Protein AF-A0A453FCR3-F1 (afdb_monomer_lite)

Organism: Aegilops tauschii subsp. strangulata (NCBI:txid200361)

Sequence (218 aa):
MDAFLACPDHSPAAGRSLTPARGAPASSPALISAVQDLYEFICSGPLVERIGYTRERIAESIDRWLWCGSQVSRLFRIDELRLTDAEKSRIYHFYIPVFLWCEDQVADHRSKYNDGDEIPPLVIGVSAPQGSGKTTLVFALDYLFRVSGRNSATLSIDDFYLTAAEQGKLRETHAGNALLEFRGNAGSHDLQFSIDTLESLIKLTKEGTKMKLPRYDK

Radius of gyration: 26.82 Å; chains: 1; bounding box: 56×58×89 Å

Structure (mmCIF, N/CA/C/O backbone):
data_AF-A0A453FCR3-F1
#
_entry.id   AF-A0A453FCR3-F1
#
loop_
_atom_site.group_PDB
_atom_site.id
_atom_site.type_symbol
_atom_site.label_atom_id
_atom_site.label_alt_id
_atom_site.label_comp_id
_atom_site.label_asym_id
_atom_site.label_entity_id
_atom_site.label_seq_id
_atom_site.pdbx_PDB_ins_code
_atom_site.Cartn_x
_atom_site.Cartn_y
_atom_site.Cartn_z
_atom_site.occupancy
_atom_site.B_iso_or_equiv
_atom_site.auth_seq_id
_atom_site.auth_comp_id
_atom_site.auth_asym_id
_atom_site.auth_atom_id
_atom_site.pdbx_PDB_model_num
ATOM 1 N N . MET A 1 1 ? -38.910 -40.540 23.043 1.00 37.16 1 MET A N 1
ATOM 2 C CA . MET A 1 1 ? -37.648 -41.243 23.349 1.00 37.16 1 MET A CA 1
ATOM 3 C C . MET A 1 1 ? -36.688 -40.200 23.910 1.00 37.16 1 MET A C 1
ATOM 5 O O . MET A 1 1 ? -35.792 -39.758 23.210 1.00 37.16 1 MET A O 1
ATOM 9 N N . ASP A 1 2 ? -37.050 -39.519 25.003 1.00 27.69 2 ASP A N 1
ATOM 10 C CA . ASP A 1 2 ? -37.084 -39.989 26.415 1.00 27.69 2 ASP A CA 1
ATOM 11 C C . ASP A 1 2 ? -35.648 -40.254 26.901 1.00 27.69 2 ASP A C 1
ATOM 13 O O . ASP A 1 2 ? -34.936 -41.002 26.246 1.00 27.69 2 ASP A O 1
ATOM 17 N N . ALA A 1 3 ? -35.113 -39.674 27.978 1.00 33.25 3 ALA A N 1
ATOM 18 C CA . ALA A 1 3 ? -35.687 -39.126 29.212 1.00 33.25 3 ALA A CA 1
ATOM 19 C C . ALA A 1 3 ? -34.739 -38.017 29.758 1.00 33.25 3 ALA A C 1
ATOM 21 O O . ALA A 1 3 ? -33.539 -38.068 29.508 1.00 33.25 3 ALA A O 1
ATOM 22 N N . PHE A 1 4 ? -35.182 -36.896 30.344 1.00 29.30 4 PHE A N 1
ATOM 23 C CA . PHE A 1 4 ? -35.702 -36.714 31.712 1.00 29.30 4 PHE A CA 1
ATOM 24 C C . PHE A 1 4 ? -34.978 -37.532 32.798 1.00 29.30 4 PHE A C 1
ATOM 26 O O . PHE A 1 4 ? -35.230 -38.721 32.929 1.00 29.30 4 PHE A O 1
ATOM 33 N N . LEU A 1 5 ? -34.187 -36.869 33.653 1.00 32.94 5 LEU A N 1
ATOM 34 C CA . LEU A 1 5 ? -34.313 -37.016 35.110 1.00 32.94 5 LEU A CA 1
ATOM 35 C C . LEU A 1 5 ? -33.691 -35.816 35.848 1.00 32.94 5 LEU A C 1
ATOM 37 O O . LEU A 1 5 ? -32.655 -35.289 35.455 1.00 32.94 5 LEU A O 1
ATOM 41 N N . ALA A 1 6 ? -34.399 -35.386 36.888 1.00 29.97 6 ALA A N 1
ATOM 42 C CA . ALA A 1 6 ? -34.263 -34.131 37.611 1.00 29.97 6 ALA A CA 1
ATOM 43 C C . ALA A 1 6 ? -33.360 -34.211 38.861 1.00 29.97 6 ALA A C 1
ATOM 45 O O . ALA A 1 6 ? -32.997 -35.290 39.325 1.00 29.97 6 ALA A O 1
ATOM 46 N N . CYS A 1 7 ? -33.054 -33.024 39.396 1.00 29.08 7 CYS A N 1
ATOM 47 C CA . CYS A 1 7 ? -32.417 -32.725 40.683 1.00 29.08 7 CYS A CA 1
ATOM 48 C C . CYS A 1 7 ? -33.114 -33.348 41.909 1.00 29.08 7 CYS A C 1
ATOM 50 O O . CYS A 1 7 ? -34.282 -33.735 41.844 1.00 29.08 7 CYS A O 1
ATOM 52 N N . PRO A 1 8 ? -32.461 -33.234 43.078 1.00 36.88 8 PRO A N 1
ATOM 53 C CA . PRO A 1 8 ? -33.155 -32.762 44.270 1.00 36.88 8 PRO A CA 1
ATOM 54 C C . PRO A 1 8 ? -32.550 -31.476 44.853 1.00 36.88 8 PRO A C 1
ATOM 56 O O . PRO A 1 8 ? -31.334 -31.282 44.893 1.00 36.88 8 PRO A O 1
ATOM 59 N N . ASP A 1 9 ? -33.463 -30.626 45.318 1.00 30.09 9 ASP A N 1
ATOM 60 C CA . ASP A 1 9 ? -33.266 -29.359 46.014 1.00 30.09 9 ASP A CA 1
ATOM 61 C C . ASP A 1 9 ? -32.611 -29.504 47.396 1.00 30.09 9 ASP A C 1
ATOM 63 O O . ASP A 1 9 ? -32.999 -30.349 48.201 1.00 30.09 9 ASP A O 1
ATOM 67 N N . HIS A 1 10 ? -31.733 -28.556 47.733 1.00 33.16 10 HIS A N 1
ATOM 68 C CA . HIS A 1 10 ? -31.570 -28.073 49.105 1.00 33.16 10 HIS A CA 1
ATOM 69 C C . HIS A 1 10 ? -31.215 -26.576 49.094 1.00 33.16 10 HIS A C 1
ATOM 71 O O . HIS A 1 10 ? -30.229 -26.151 48.501 1.00 33.16 10 HIS A O 1
ATOM 77 N N . SER A 1 11 ? -32.029 -25.774 49.781 1.00 33.81 11 SER A N 1
ATOM 78 C CA . SER A 1 11 ? -31.792 -24.370 50.154 1.00 33.81 11 SER A CA 1
ATOM 79 C C . SER A 1 11 ? -32.038 -24.219 51.664 1.00 33.81 11 SER A C 1
ATOM 81 O O . SER A 1 11 ? -32.750 -25.054 52.225 1.00 33.81 11 SER A O 1
ATOM 83 N N . PRO A 1 12 ? -31.640 -23.113 52.323 1.00 43.56 12 PRO A N 1
ATOM 84 C CA . PRO A 1 12 ? -30.467 -22.265 52.100 1.00 43.56 12 PRO A CA 1
ATOM 85 C C . PRO A 1 12 ? -29.648 -22.086 53.403 1.00 43.56 12 PRO A C 1
ATOM 87 O O . PRO A 1 12 ? -30.191 -22.095 54.505 1.00 43.56 12 PRO A O 1
ATOM 90 N N . ALA A 1 13 ? -28.340 -21.839 53.297 1.00 34.94 13 ALA A N 1
ATOM 91 C CA . ALA A 1 13 ? -27.534 -21.344 54.415 1.00 34.94 13 ALA A CA 1
ATOM 92 C C . ALA A 1 13 ? -26.863 -20.026 54.015 1.00 34.94 13 ALA A C 1
ATOM 94 O O . ALA A 1 13 ? -26.155 -19.941 53.013 1.00 34.94 13 ALA A O 1
ATOM 95 N N . ALA A 1 14 ? -27.152 -18.987 54.794 1.00 42.25 14 ALA A N 1
ATOM 96 C CA . ALA A 1 14 ? -26.670 -17.628 54.621 1.00 42.25 14 ALA A CA 1
ATOM 97 C C . ALA A 1 14 ? -25.136 -17.547 54.697 1.00 42.25 14 ALA A C 1
ATOM 99 O O . ALA A 1 14 ? -24.522 -18.044 55.640 1.00 42.25 14 ALA A O 1
ATOM 100 N N . GLY A 1 15 ? -24.520 -16.856 53.736 1.00 34.44 15 GLY A N 1
ATOM 101 C CA . GLY A 1 15 ? -23.074 -16.655 53.715 1.00 34.44 15 GLY A CA 1
ATOM 102 C C . GLY A 1 15 ? -22.638 -15.597 52.707 1.00 34.44 15 GLY A C 1
ATOM 103 O O . GLY A 1 15 ? -22.392 -15.907 51.554 1.00 34.44 15 GLY A O 1
ATOM 104 N N . ARG A 1 16 ? -22.541 -14.351 53.187 1.00 36.25 16 ARG A N 1
ATOM 105 C CA . ARG A 1 16 ? -21.703 -13.238 52.694 1.00 36.25 16 ARG A CA 1
ATOM 106 C C . ARG A 1 16 ? -21.630 -12.997 51.176 1.00 36.25 16 ARG A C 1
ATOM 108 O O . ARG A 1 16 ? -20.817 -13.567 50.459 1.00 36.25 16 ARG A O 1
ATOM 115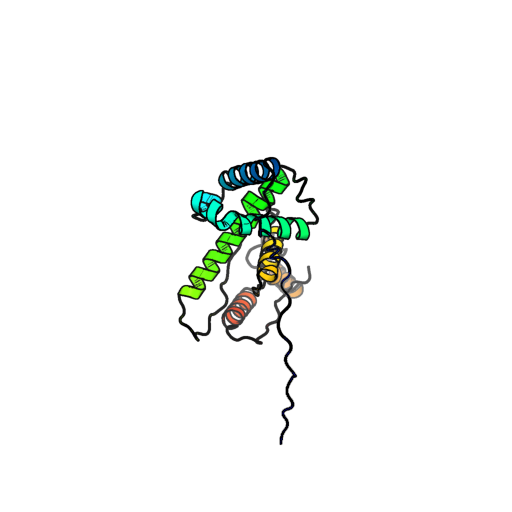 N N . SER A 1 17 ? -22.373 -11.973 50.759 1.00 37.41 17 SER A N 1
ATOM 116 C CA . SER A 1 17 ? -22.116 -11.172 49.559 1.00 37.41 17 SER A CA 1
ATOM 117 C C . SER A 1 17 ? -20.656 -10.702 49.504 1.00 37.41 17 SER A C 1
ATOM 119 O O . SER A 1 17 ? -20.239 -9.863 50.301 1.00 37.41 17 SER A O 1
ATOM 121 N N . LEU A 1 18 ? -19.907 -11.208 48.527 1.00 38.91 18 LEU A N 1
ATOM 122 C CA . LEU A 1 18 ? -18.675 -10.607 48.026 1.00 38.91 18 LEU A CA 1
ATOM 123 C C . LEU A 1 18 ? -18.867 -10.364 46.530 1.00 38.91 18 LEU A C 1
ATOM 125 O O . LEU A 1 18 ? -18.490 -11.172 45.689 1.00 38.91 18 LEU A O 1
ATOM 129 N N . THR A 1 19 ? -19.496 -9.241 46.201 1.00 41.84 19 THR A N 1
ATOM 130 C CA . THR A 1 19 ? -19.393 -8.643 44.870 1.00 41.84 19 THR A CA 1
ATOM 131 C C . THR A 1 19 ? -17.932 -8.248 44.641 1.00 41.84 19 THR A C 1
ATOM 133 O O . THR A 1 19 ? -17.430 -7.408 45.394 1.00 41.84 19 THR A O 1
ATOM 136 N N . PRO A 1 20 ? -17.225 -8.777 43.627 1.00 41.56 20 PRO A N 1
ATOM 137 C CA . PRO A 1 20 ? -15.991 -8.150 43.200 1.00 41.56 20 PRO A CA 1
ATOM 138 C C . PRO A 1 20 ? -16.378 -6.826 42.547 1.00 41.56 20 PRO A C 1
ATOM 140 O O . PRO A 1 20 ? -17.106 -6.798 41.552 1.00 41.56 20 PRO A O 1
ATOM 143 N N . ALA A 1 21 ? -15.923 -5.721 43.136 1.00 41.44 21 ALA A N 1
ATOM 144 C CA . ALA A 1 21 ? -15.989 -4.419 42.502 1.00 41.44 21 ALA A CA 1
ATOM 145 C C . ALA A 1 21 ? -15.256 -4.529 41.161 1.00 41.44 21 ALA A C 1
ATOM 147 O O . ALA A 1 21 ? -14.042 -4.722 41.108 1.00 41.44 21 ALA A O 1
ATOM 148 N N . ARG A 1 22 ? -16.015 -4.466 40.069 1.00 43.12 22 ARG A N 1
ATOM 149 C CA . ARG A 1 22 ? -15.495 -4.464 38.706 1.00 43.12 22 ARG A CA 1
ATOM 150 C C . ARG A 1 22 ? -14.945 -3.063 38.434 1.00 43.12 22 ARG A C 1
ATOM 152 O O . ARG A 1 22 ? -15.577 -2.255 37.766 1.00 43.12 22 ARG A O 1
ATOM 159 N N . GLY A 1 23 ? -13.811 -2.751 39.057 1.00 40.56 23 GLY A N 1
ATOM 160 C CA . GLY A 1 23 ? -13.049 -1.548 38.762 1.00 40.56 23 GLY A CA 1
ATOM 161 C C . GLY A 1 23 ? -12.505 -1.662 37.345 1.00 40.56 23 GLY A C 1
ATOM 1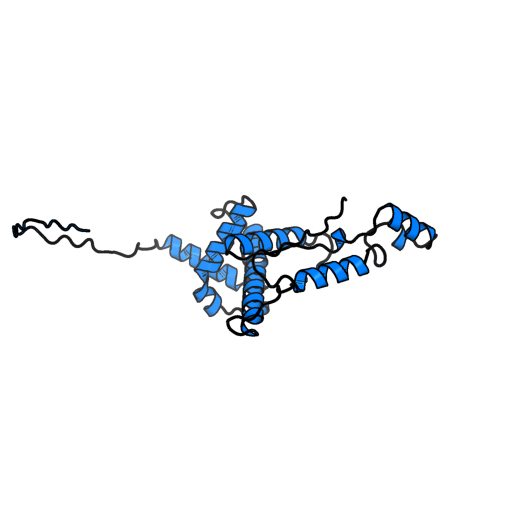62 O O . GLY A 1 23 ? -11.818 -2.632 37.025 1.00 40.56 23 GLY A O 1
ATOM 163 N N . ALA A 1 24 ? -12.834 -0.697 36.489 1.00 50.69 24 ALA A N 1
ATOM 164 C CA . ALA A 1 24 ? -12.080 -0.493 35.261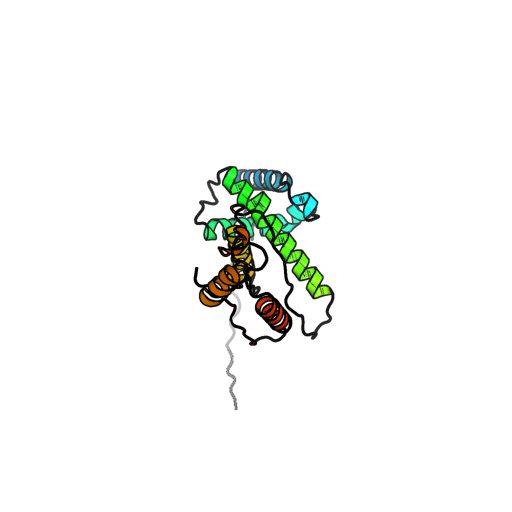 1.00 50.69 24 ALA A CA 1
ATOM 165 C C . ALA A 1 24 ? -10.590 -0.350 35.636 1.00 50.69 24 ALA A C 1
ATOM 167 O O . ALA A 1 24 ? -10.294 0.286 36.654 1.00 50.69 24 ALA A O 1
ATOM 168 N N . PRO A 1 25 ? -9.650 -0.952 34.888 1.00 50.84 25 PRO A N 1
ATOM 169 C CA . PRO A 1 25 ? -8.237 -0.788 35.186 1.00 50.84 25 PRO A CA 1
ATOM 170 C C . PRO A 1 25 ? -7.901 0.704 35.122 1.00 50.84 25 PRO A C 1
ATOM 172 O O . PRO A 1 25 ? -8.077 1.343 34.087 1.00 50.84 25 PRO A O 1
ATOM 175 N N . ALA A 1 26 ? -7.461 1.268 36.247 1.00 53.91 26 ALA A N 1
ATOM 176 C CA . ALA A 1 26 ? -6.994 2.643 36.296 1.00 53.91 26 ALA A CA 1
ATOM 177 C C . ALA A 1 26 ? -5.731 2.743 35.430 1.00 53.91 26 ALA A C 1
ATOM 179 O O . ALA A 1 26 ? -4.681 2.202 35.778 1.00 53.91 26 ALA A O 1
ATOM 180 N N . SER A 1 27 ? -5.841 3.391 34.273 1.00 67.75 27 SER A N 1
ATOM 181 C CA . SER A 1 27 ? -4.697 3.698 33.419 1.00 67.75 27 SER A CA 1
ATOM 182 C C . SER A 1 27 ? -3.736 4.624 34.170 1.00 67.75 27 SER A C 1
ATOM 184 O O . SER A 1 27 ? -4.143 5.671 34.671 1.00 67.75 27 SER A O 1
ATOM 186 N N . SER A 1 28 ? -2.461 4.234 34.262 1.00 78.94 28 SER A N 1
ATOM 187 C CA . SER A 1 28 ? -1.418 5.037 34.915 1.00 78.94 28 SER A CA 1
ATOM 188 C C . SER A 1 28 ? -1.277 6.414 34.242 1.00 78.94 28 SER A C 1
ATOM 190 O O . SER A 1 28 ? -1.327 6.475 33.011 1.00 78.94 28 SER A O 1
ATOM 192 N N . PRO A 1 29 ? -1.022 7.507 34.990 1.00 80.06 29 PRO A N 1
ATOM 193 C CA . PRO A 1 29 ? -0.784 8.837 34.419 1.00 80.06 29 PRO A CA 1
ATOM 194 C C . PRO A 1 29 ? 0.286 8.865 33.317 1.00 80.06 29 PRO A C 1
ATOM 196 O O . PRO A 1 29 ? 0.140 9.583 32.333 1.00 80.06 29 PRO A O 1
ATOM 199 N N . ALA A 1 30 ? 1.331 8.038 33.438 1.00 76.25 30 ALA A N 1
ATOM 200 C CA . ALA A 1 30 ? 2.384 7.934 32.427 1.00 76.25 30 ALA A CA 1
ATOM 201 C C . ALA A 1 30 ? 1.875 7.347 31.098 1.00 76.25 30 ALA A C 1
ATOM 203 O O . ALA A 1 30 ? 2.293 7.786 30.030 1.00 76.25 30 ALA A O 1
ATOM 204 N N . LEU A 1 31 ? 0.948 6.383 31.159 1.00 77.69 31 LEU A N 1
ATOM 205 C CA . LEU A 1 31 ? 0.334 5.795 29.967 1.00 77.69 31 LEU A CA 1
ATOM 206 C C . LEU A 1 31 ? -0.564 6.816 29.264 1.00 77.69 31 LEU A C 1
ATOM 208 O O . LEU A 1 31 ? -0.516 6.935 28.045 1.00 77.69 31 LEU A O 1
ATOM 212 N N . ILE A 1 32 ? -1.336 7.581 30.040 1.00 80.81 32 ILE A N 1
ATOM 213 C CA . ILE A 1 32 ? -2.188 8.654 29.516 1.00 80.81 32 ILE A CA 1
ATOM 214 C C . ILE A 1 32 ? -1.329 9.711 28.808 1.00 80.81 32 ILE A C 1
ATOM 216 O O . ILE A 1 32 ? -1.643 10.091 27.684 1.00 80.81 32 ILE A O 1
ATOM 220 N N . SER A 1 33 ? -0.212 10.123 29.420 1.00 87.44 33 SER A N 1
ATOM 221 C CA . SER A 1 33 ? 0.731 11.071 28.811 1.00 87.44 33 SER A CA 1
ATOM 222 C C . SER A 1 33 ? 1.315 10.542 27.500 1.00 87.44 33 SER A C 1
ATOM 224 O O . SER A 1 33 ? 1.290 11.246 26.500 1.00 87.44 33 SER A O 1
ATOM 226 N N . ALA A 1 34 ? 1.778 9.289 27.466 1.00 86.25 34 ALA A N 1
ATOM 227 C CA . ALA A 1 34 ? 2.368 8.712 26.257 1.00 86.25 34 ALA A CA 1
ATOM 228 C C . ALA A 1 34 ? 1.359 8.600 25.098 1.00 86.25 34 ALA A C 1
ATOM 230 O O . ALA A 1 34 ? 1.708 8.839 23.940 1.00 86.25 34 ALA A O 1
ATOM 231 N N . VAL A 1 35 ? 0.102 8.253 25.402 1.00 87.56 35 VAL A N 1
ATOM 232 C CA . VAL A 1 35 ? -0.978 8.221 24.404 1.00 87.56 35 VAL A CA 1
ATOM 233 C C . VAL A 1 35 ? -1.298 9.631 23.911 1.00 87.56 35 VAL A C 1
ATOM 235 O O . VAL A 1 35 ? -1.471 9.815 22.708 1.00 87.56 35 VAL A O 1
ATOM 238 N N . GLN A 1 36 ? -1.315 10.628 24.799 1.00 92.31 36 GLN A N 1
ATOM 239 C CA . GLN A 1 36 ? -1.523 12.028 24.429 1.00 92.31 36 GLN A CA 1
ATOM 240 C C . GLN A 1 36 ? -0.402 12.546 23.512 1.00 92.31 36 GLN A C 1
ATOM 242 O O . GLN A 1 36 ? -0.692 13.104 22.455 1.00 92.31 36 GLN A O 1
ATOM 247 N N . ASP A 1 37 ? 0.864 12.284 23.847 1.00 93.50 37 ASP A N 1
ATOM 248 C CA . ASP A 1 37 ? 2.022 12.678 23.032 1.00 93.50 37 ASP A CA 1
ATOM 249 C C . ASP A 1 37 ? 1.990 12.017 21.644 1.00 93.50 37 ASP A C 1
ATOM 251 O O . ASP A 1 37 ? 2.357 12.610 20.623 1.00 93.50 37 ASP A O 1
ATOM 255 N N . LEU A 1 38 ? 1.556 10.754 21.577 1.00 94.19 38 LEU A N 1
ATOM 256 C CA . LEU A 1 38 ? 1.374 10.053 20.310 1.00 94.19 38 LEU A CA 1
ATOM 257 C C . LEU A 1 38 ? 0.185 10.607 19.518 1.00 94.19 38 LEU A C 1
ATOM 259 O O . LEU A 1 38 ? 0.306 10.768 18.307 1.00 94.19 38 LEU A O 1
ATOM 263 N N . TYR A 1 39 ? -0.929 10.927 20.170 1.00 96.88 39 TYR A N 1
ATOM 264 C CA . TYR A 1 39 ? -2.089 11.546 19.534 1.00 96.88 39 TYR A CA 1
ATOM 265 C C . TYR A 1 39 ? -1.735 12.905 18.917 1.00 96.88 39 TYR A C 1
ATOM 267 O O . TYR A 1 39 ? -2.042 13.153 17.749 1.00 96.88 39 TYR A O 1
ATOM 275 N N . GLU A 1 40 ? -1.031 13.762 19.657 1.00 97.38 40 GLU A N 1
ATOM 276 C CA . GLU A 1 40 ? -0.553 15.052 19.151 1.00 97.38 40 GLU A CA 1
ATOM 277 C C . GLU A 1 40 ? 0.403 14.869 17.976 1.00 97.38 40 GLU A C 1
ATOM 279 O O . GLU A 1 40 ? 0.272 15.551 16.955 1.00 97.38 40 GLU A O 1
ATOM 284 N N . PHE A 1 41 ? 1.305 13.887 18.079 1.00 97.06 41 PHE A N 1
ATOM 285 C CA . PHE A 1 41 ? 2.168 13.509 16.972 1.00 97.06 41 PHE A CA 1
ATOM 286 C C . PHE A 1 41 ? 1.343 13.096 15.751 1.00 97.06 41 PHE A C 1
ATOM 288 O O . PHE A 1 41 ? 1.544 13.678 14.691 1.00 97.06 41 PHE A O 1
ATOM 295 N N . ILE A 1 42 ? 0.390 12.167 15.868 1.00 97.56 42 ILE A N 1
ATOM 296 C CA . ILE A 1 42 ? -0.476 11.734 14.755 1.00 97.56 42 ILE A CA 1
ATOM 297 C C . ILE A 1 42 ? -1.172 12.939 14.110 1.00 97.56 42 ILE A C 1
ATOM 299 O O . ILE A 1 42 ? -1.099 13.096 12.893 1.00 97.56 42 ILE A O 1
ATOM 303 N N . CYS A 1 43 ? -1.764 13.825 14.914 1.00 97.56 43 CYS A N 1
ATOM 304 C CA . CYS A 1 43 ? -2.469 15.017 14.435 1.00 97.56 43 CYS A CA 1
ATOM 305 C C . CYS A 1 43 ? -1.571 16.008 13.677 1.00 97.56 43 CYS A C 1
ATOM 307 O O . CYS A 1 43 ? -2.080 16.799 12.889 1.00 97.56 43 CYS A O 1
ATOM 309 N N . SER A 1 44 ? -0.254 15.985 13.902 1.00 97.06 44 SER A N 1
ATOM 310 C CA . SER A 1 44 ? 0.714 16.814 13.165 1.00 97.06 44 SER A CA 1
ATOM 311 C C . SER A 1 44 ? 1.110 16.239 11.797 1.00 97.06 44 SER A C 1
ATOM 313 O O . SER A 1 44 ? 1.864 16.868 11.055 1.00 97.06 44 SER A O 1
ATOM 315 N N . GLY A 1 45 ? 0.625 15.041 11.452 1.00 97.12 45 GLY A N 1
ATOM 316 C CA . GLY A 1 45 ? 1.006 14.348 10.229 1.00 97.12 45 GLY A CA 1
ATOM 317 C C . GLY A 1 45 ? 0.508 15.048 8.953 1.00 97.12 45 GLY A C 1
ATOM 318 O O . GLY A 1 45 ? -0.655 15.441 8.875 1.00 97.12 45 GLY A O 1
ATOM 319 N N . PRO A 1 46 ? 1.327 15.122 7.887 1.00 96.81 46 PRO A N 1
ATOM 320 C CA . PRO A 1 46 ? 1.008 15.850 6.653 1.00 96.81 46 PRO A CA 1
ATOM 321 C C . PRO A 1 46 ? -0.139 15.244 5.831 1.00 96.81 46 PRO A C 1
ATOM 323 O O . PRO A 1 46 ? -0.619 15.871 4.885 1.00 96.81 46 PRO A O 1
ATOM 326 N N . LEU A 1 47 ? -0.546 14.007 6.132 1.00 97.12 47 LEU A N 1
ATOM 327 C CA . LEU A 1 47 ? -1.633 13.332 5.428 1.00 97.12 47 LEU A CA 1
ATOM 328 C C . LEU A 1 47 ? -2.991 13.484 6.109 1.00 97.12 47 LEU A C 1
ATOM 330 O O . LEU A 1 47 ? -3.985 13.254 5.435 1.00 97.12 47 LEU A O 1
ATOM 334 N N . VAL A 1 48 ? -3.050 13.893 7.382 1.00 96.12 48 VAL A N 1
ATOM 335 C CA . VAL A 1 48 ? -4.293 13.928 8.176 1.00 96.12 48 VAL A CA 1
ATOM 336 C C . VAL A 1 48 ? -5.387 14.734 7.475 1.00 96.12 48 VAL A C 1
ATOM 338 O O . VAL A 1 48 ? -6.453 14.203 7.169 1.00 96.12 48 VAL A O 1
ATOM 341 N N . GLU A 1 49 ? -5.089 15.983 7.120 1.00 93.81 49 GLU A N 1
ATOM 342 C CA . GLU A 1 49 ? -6.046 16.849 6.422 1.00 93.81 49 GLU A CA 1
ATOM 343 C C . GLU A 1 49 ? -6.359 16.336 5.010 1.00 93.81 49 GLU A C 1
ATOM 345 O O . GLU A 1 49 ? -7.493 16.427 4.546 1.00 93.81 49 GLU A O 1
ATOM 350 N N . ARG A 1 50 ? -5.373 15.738 4.326 1.00 95.38 50 ARG A N 1
ATOM 351 C CA . ARG A 1 50 ? -5.533 15.233 2.951 1.00 95.38 50 ARG A CA 1
ATOM 352 C C . ARG A 1 50 ? -6.466 14.034 2.861 1.00 95.38 50 ARG A C 1
ATOM 354 O O . ARG A 1 50 ? -7.121 13.865 1.839 1.00 95.38 50 ARG A O 1
ATOM 361 N N . ILE A 1 51 ? -6.509 13.212 3.906 1.00 95.25 51 ILE A N 1
ATOM 362 C CA . ILE A 1 51 ? -7.442 12.086 4.003 1.00 95.25 51 ILE A CA 1
ATOM 363 C C . ILE A 1 51 ? -8.787 12.505 4.617 1.00 95.25 51 ILE A C 1
ATOM 365 O O . ILE A 1 51 ? -9.646 11.657 4.830 1.00 95.25 51 ILE A O 1
ATOM 369 N N . GLY A 1 52 ? -8.982 13.799 4.909 1.00 95.50 52 GLY A N 1
ATOM 370 C CA . GLY A 1 52 ? -10.216 14.327 5.491 1.00 95.50 52 GLY A CA 1
ATOM 371 C C . GLY A 1 52 ? -10.416 13.958 6.963 1.00 95.50 52 GLY A C 1
ATOM 372 O O . GLY A 1 52 ? -11.552 13.895 7.430 1.00 95.50 52 GLY A O 1
ATOM 373 N N . TYR A 1 53 ? -9.340 13.666 7.700 1.00 96.81 53 TYR A N 1
ATOM 374 C CA . TYR A 1 53 ? -9.417 13.371 9.130 1.00 96.81 53 TYR A CA 1
ATOM 375 C C . TYR A 1 53 ? -9.268 14.656 9.943 1.00 96.81 53 TYR A C 1
ATOM 377 O O . TYR A 1 53 ? -8.371 15.461 9.699 1.00 96.81 53 TYR A O 1
ATOM 385 N N . THR A 1 54 ? -10.136 14.828 10.939 1.00 96.88 54 THR A N 1
ATOM 386 C CA . THR A 1 54 ? -10.009 15.884 11.949 1.00 96.88 54 THR A CA 1
ATOM 387 C C . THR A 1 54 ? -9.364 15.335 13.219 1.00 96.88 54 THR A C 1
ATOM 389 O O . THR A 1 54 ? -9.236 14.119 13.396 1.00 96.88 54 THR A O 1
ATOM 392 N N . ARG A 1 55 ? -8.976 16.232 14.131 1.00 97.06 55 ARG A N 1
ATOM 393 C CA . ARG A 1 55 ? -8.471 15.863 15.461 1.00 97.06 55 ARG A CA 1
ATOM 394 C C . ARG A 1 55 ? -9.487 15.007 16.221 1.00 97.06 55 ARG A C 1
ATOM 396 O O . ARG A 1 55 ? -9.132 13.973 16.775 1.00 97.06 55 ARG A O 1
ATOM 403 N N . GLU A 1 56 ? -10.757 15.385 16.155 1.00 96.75 56 GLU A N 1
ATOM 404 C CA . GLU A 1 56 ? -11.873 14.681 16.791 1.00 96.75 56 GLU A CA 1
ATOM 405 C C . GLU A 1 56 ? -12.022 13.268 16.217 1.00 96.75 56 GLU A C 1
ATOM 407 O O . GLU A 1 56 ? -12.030 12.301 16.973 1.00 96.75 56 GLU A O 1
ATOM 412 N N . ARG A 1 57 ? -12.012 13.123 14.883 1.00 95.94 57 ARG A N 1
ATOM 413 C CA . ARG A 1 57 ? -12.084 11.809 14.222 1.00 95.94 57 ARG A CA 1
ATOM 414 C C . ARG A 1 57 ? -10.905 10.906 14.595 1.00 95.94 57 ARG A C 1
ATOM 416 O O . ARG A 1 57 ? -11.072 9.696 14.749 1.00 95.94 57 ARG A O 1
ATOM 423 N N . ILE A 1 58 ? -9.701 11.467 14.735 1.00 97.38 58 ILE A N 1
ATOM 424 C CA . ILE A 1 58 ? -8.526 10.717 15.204 1.00 97.38 58 ILE A CA 1
ATOM 425 C C . ILE A 1 58 ? -8.725 10.278 16.655 1.00 97.38 58 ILE A C 1
ATOM 427 O O . ILE A 1 58 ? -8.464 9.119 16.961 1.00 97.38 58 ILE A O 1
ATOM 431 N N . ALA A 1 59 ? -9.206 11.163 17.530 1.00 96.62 59 ALA A N 1
ATOM 432 C CA . ALA A 1 59 ? -9.448 10.840 18.934 1.00 96.62 59 ALA A CA 1
ATOM 433 C C . ALA A 1 59 ? -10.487 9.716 19.087 1.00 96.62 59 ALA A C 1
ATOM 435 O O . ALA A 1 59 ? -10.253 8.761 19.824 1.00 96.62 59 ALA A O 1
ATOM 436 N N . GLU A 1 60 ? -11.586 9.773 18.330 1.00 96.56 60 GLU A N 1
ATOM 437 C CA . GLU A 1 60 ? -12.635 8.741 18.305 1.00 96.56 60 GLU A CA 1
ATOM 438 C C . GLU A 1 60 ? -12.142 7.384 17.781 1.00 96.56 60 GLU A C 1
ATOM 440 O O . GLU A 1 60 ? -12.714 6.345 18.105 1.00 96.56 60 GLU A O 1
ATOM 445 N N . SER A 1 61 ? -11.078 7.380 16.975 1.00 95.94 61 SER A N 1
ATOM 446 C CA . SER A 1 61 ? -10.521 6.177 16.350 1.00 95.94 61 SER A CA 1
ATOM 447 C C . SER A 1 61 ? -9.119 5.818 16.845 1.00 95.94 61 SER A C 1
ATOM 449 O O . SER A 1 61 ? -8.458 4.985 16.225 1.00 95.94 61 SER A O 1
ATOM 451 N N . ILE A 1 62 ? -8.646 6.394 17.957 1.00 96.25 62 ILE A N 1
ATOM 452 C CA . ILE A 1 62 ? -7.248 6.262 18.402 1.00 96.25 62 ILE A CA 1
ATOM 453 C C . ILE A 1 62 ? -6.828 4.801 18.609 1.00 96.25 62 ILE A C 1
ATOM 455 O O . ILE A 1 62 ? -5.729 4.416 18.214 1.00 96.25 62 ILE A O 1
ATOM 459 N N . ASP A 1 63 ? -7.730 3.948 19.098 1.00 96.12 63 ASP A N 1
ATOM 460 C CA . ASP A 1 63 ? -7.480 2.512 19.257 1.00 96.12 63 ASP A CA 1
ATOM 461 C C . ASP A 1 63 ? -7.152 1.826 17.924 1.00 96.12 63 ASP A C 1
ATOM 463 O O . ASP A 1 63 ? -6.303 0.934 17.865 1.00 96.12 63 ASP A O 1
ATOM 467 N N . ARG A 1 64 ? -7.773 2.272 16.822 1.00 97.12 64 ARG A N 1
ATOM 468 C CA . ARG A 1 64 ? -7.473 1.779 15.473 1.00 97.12 64 ARG A CA 1
ATOM 469 C C . ARG A 1 64 ? -6.069 2.193 15.043 1.00 97.12 64 ARG A C 1
ATOM 471 O O . ARG A 1 64 ? -5.354 1.367 14.481 1.00 97.12 64 ARG A O 1
ATOM 478 N N . TRP A 1 65 ? -5.656 3.428 15.335 1.00 97.56 65 TRP A N 1
ATOM 479 C CA . TRP A 1 65 ? -4.296 3.904 15.059 1.00 97.56 65 TRP A CA 1
ATOM 480 C C . TRP A 1 65 ? -3.250 3.109 15.843 1.00 97.56 65 TRP A C 1
ATOM 482 O O . TRP A 1 65 ? -2.272 2.655 15.251 1.00 97.56 65 TRP A O 1
ATOM 492 N N . LEU A 1 66 ? -3.474 2.887 17.141 1.00 96.50 66 LEU A N 1
ATOM 493 C CA . LEU A 1 66 ? -2.586 2.088 17.992 1.00 96.50 66 LEU A CA 1
ATOM 494 C C . LEU A 1 66 ? -2.497 0.640 17.503 1.00 96.50 66 LEU A C 1
ATOM 496 O O . LEU A 1 66 ? -1.406 0.098 17.336 1.00 96.50 66 LEU A O 1
ATOM 500 N N . TRP A 1 67 ? -3.640 0.028 17.185 1.00 97.69 67 TRP A N 1
ATOM 501 C CA . TRP A 1 67 ? -3.674 -1.326 16.643 1.00 97.69 67 TRP A CA 1
ATOM 502 C C . TRP A 1 67 ? -2.891 -1.429 15.328 1.00 97.69 67 TRP A C 1
ATOM 504 O O . TRP A 1 67 ? -2.048 -2.319 15.191 1.00 97.69 67 TRP A O 1
ATOM 514 N N . CYS A 1 68 ? -3.109 -0.505 14.384 1.00 98.25 68 CYS A N 1
ATOM 515 C CA . CYS A 1 68 ? -2.361 -0.469 13.128 1.00 98.25 68 CYS A CA 1
ATOM 516 C C . CYS A 1 68 ? -0.858 -0.269 13.378 1.00 98.25 68 CYS A C 1
ATOM 518 O O . CYS A 1 68 ? -0.043 -0.943 12.749 1.00 98.25 68 CYS A O 1
ATOM 520 N N . GLY A 1 69 ? -0.485 0.611 14.313 1.00 97.75 69 GLY A N 1
ATOM 521 C CA . GLY A 1 69 ? 0.902 0.850 14.712 1.00 97.75 69 GLY A CA 1
ATOM 522 C C . GLY A 1 69 ? 1.597 -0.415 15.202 1.00 97.75 69 GLY A C 1
ATOM 523 O O . GLY A 1 69 ? 2.685 -0.745 14.720 1.00 97.75 69 GLY A O 1
ATOM 524 N N . SER A 1 70 ? 0.929 -1.183 16.060 1.00 97.75 70 SER A N 1
ATOM 525 C CA . SER A 1 70 ? 1.434 -2.466 16.546 1.00 97.75 70 SER A CA 1
ATOM 526 C C . SER A 1 70 ? 1.560 -3.509 15.429 1.00 97.75 70 SER A C 1
ATOM 528 O O . SER A 1 70 ? 2.584 -4.189 15.305 1.00 97.75 70 SER A O 1
ATOM 530 N N . GLN A 1 71 ? 0.566 -3.595 14.535 1.00 98.31 71 GLN A N 1
ATOM 531 C CA . GLN A 1 71 ? 0.609 -4.500 13.380 1.00 98.31 71 GLN A CA 1
ATOM 532 C C . GLN A 1 71 ? 1.772 -4.183 12.432 1.00 98.31 71 GLN A C 1
ATOM 534 O O . GLN A 1 71 ? 2.494 -5.089 12.010 1.00 98.31 71 GLN A O 1
ATOM 539 N N . VAL A 1 72 ? 1.986 -2.907 12.116 1.00 98.06 72 VAL A N 1
ATOM 540 C CA . VAL A 1 72 ? 3.076 -2.460 11.241 1.00 98.06 72 VAL A CA 1
ATOM 541 C C . VAL A 1 72 ? 4.438 -2.662 11.907 1.00 98.06 72 VAL A C 1
ATOM 543 O O . VAL A 1 72 ? 5.366 -3.153 11.261 1.00 98.06 72 VAL A O 1
ATOM 546 N N . SER A 1 73 ? 4.559 -2.349 13.198 1.00 97.56 73 SER A N 1
ATOM 547 C CA . SER A 1 73 ? 5.794 -2.576 13.960 1.00 97.56 73 SER A CA 1
ATOM 548 C C . SER A 1 73 ? 6.158 -4.060 13.965 1.00 97.56 73 SER A C 1
ATOM 550 O O . SER A 1 73 ? 7.291 -4.425 13.651 1.00 97.56 73 SER A O 1
ATOM 552 N N . ARG A 1 74 ? 5.173 -4.944 14.180 1.00 97.38 74 ARG A N 1
ATOM 553 C CA . ARG A 1 74 ? 5.353 -6.398 14.086 1.00 97.38 74 ARG A CA 1
ATOM 554 C C . ARG A 1 74 ? 5.778 -6.850 12.689 1.00 97.38 74 ARG A C 1
ATOM 556 O O . ARG A 1 74 ? 6.687 -7.672 12.581 1.00 97.38 74 ARG A O 1
ATOM 563 N N . LEU A 1 75 ? 5.143 -6.330 11.635 1.00 97.75 75 LEU A N 1
ATOM 564 C CA . LEU A 1 75 ? 5.460 -6.677 10.246 1.00 97.75 75 LEU A CA 1
ATOM 565 C C . LEU A 1 75 ? 6.929 -6.390 9.913 1.00 97.75 75 LEU A C 1
ATOM 567 O O . LEU A 1 75 ? 7.605 -7.227 9.313 1.00 97.75 75 LEU A O 1
ATOM 571 N N . PHE A 1 76 ? 7.426 -5.226 10.332 1.00 96.88 76 PHE A N 1
ATOM 572 C CA . PHE A 1 76 ? 8.792 -4.779 10.055 1.00 96.88 76 PHE A CA 1
ATOM 573 C C . PHE A 1 76 ? 9.801 -5.122 11.159 1.00 96.88 76 PHE A C 1
ATOM 575 O O . PHE A 1 76 ? 10.973 -4.778 11.025 1.00 96.88 76 PHE A O 1
ATOM 582 N N . ARG A 1 77 ? 9.378 -5.842 12.209 1.00 96.69 77 ARG A N 1
ATOM 583 C CA . ARG A 1 77 ? 10.200 -6.217 13.376 1.00 96.69 77 ARG A CA 1
ATOM 584 C C . ARG A 1 77 ? 10.831 -5.008 14.082 1.00 96.69 77 ARG A C 1
ATOM 586 O O . ARG A 1 77 ? 11.987 -5.062 14.493 1.00 96.69 77 ARG A O 1
ATOM 593 N N . ILE A 1 78 ? 10.059 -3.935 14.207 1.00 95.31 78 ILE A N 1
ATOM 594 C CA . ILE A 1 78 ? 10.434 -2.706 14.908 1.00 95.31 78 ILE A CA 1
ATOM 595 C C . ILE A 1 78 ? 9.936 -2.798 16.358 1.00 95.31 78 ILE A C 1
ATOM 597 O O . ILE A 1 78 ? 8.837 -3.299 16.606 1.00 95.31 78 ILE A O 1
ATOM 601 N N . ASP A 1 79 ? 10.740 -2.324 17.312 1.00 93.19 79 ASP A N 1
ATOM 602 C CA . ASP A 1 79 ? 10.340 -2.222 18.719 1.00 93.19 79 ASP A CA 1
ATOM 603 C C . ASP A 1 79 ? 9.368 -1.046 18.910 1.00 93.19 79 ASP A C 1
ATOM 605 O O . ASP A 1 79 ? 9.764 0.119 18.929 1.00 93.19 79 ASP A O 1
ATOM 609 N N . GLU A 1 80 ? 8.081 -1.362 19.055 1.00 89.75 80 GLU A N 1
ATOM 610 C CA . GLU A 1 80 ? 6.997 -0.388 19.234 1.00 89.75 80 GLU A CA 1
ATOM 611 C C . GLU A 1 80 ? 7.193 0.506 20.472 1.00 89.75 80 GLU A C 1
ATOM 613 O O . GLU A 1 80 ? 6.755 1.655 20.482 1.00 89.75 80 GLU A O 1
ATOM 618 N N . LEU A 1 81 ? 7.895 0.018 21.501 1.00 87.69 81 LEU A N 1
ATOM 619 C CA . LEU A 1 81 ? 8.142 0.778 22.728 1.00 87.69 81 LEU A CA 1
ATOM 620 C C . LEU A 1 81 ? 9.293 1.784 22.580 1.00 87.69 81 LEU A C 1
ATOM 622 O O . LEU A 1 81 ? 9.498 2.614 23.469 1.00 87.69 81 LEU A O 1
ATOM 626 N N . ARG A 1 82 ? 10.075 1.697 21.495 1.00 90.25 82 ARG A N 1
ATOM 627 C CA . ARG A 1 82 ? 11.300 2.481 21.269 1.00 90.25 82 ARG A CA 1
ATOM 628 C C . ARG A 1 82 ? 11.436 2.936 19.816 1.00 90.25 82 ARG A C 1
ATOM 630 O O . ARG A 1 82 ? 12.504 2.824 19.220 1.00 90.25 82 ARG A O 1
ATOM 637 N N . LEU A 1 83 ? 10.354 3.475 19.262 1.00 93.19 83 LEU A N 1
ATOM 638 C CA . LEU A 1 83 ? 10.353 4.035 17.912 1.00 93.19 83 LEU A CA 1
ATOM 639 C C . LEU A 1 83 ? 11.242 5.281 17.827 1.00 93.19 83 LEU A C 1
ATOM 641 O O . LEU A 1 83 ? 11.077 6.229 18.595 1.00 93.19 83 LEU A O 1
ATOM 645 N N . THR A 1 84 ? 12.131 5.311 16.838 1.00 95.38 84 THR A N 1
ATOM 646 C CA . THR A 1 84 ? 12.784 6.554 16.406 1.00 95.38 84 THR A CA 1
ATOM 647 C C . THR A 1 84 ? 11.769 7.491 15.745 1.00 95.38 84 THR A C 1
ATOM 649 O O . THR A 1 84 ? 10.752 7.038 15.214 1.00 95.38 84 THR A O 1
ATOM 652 N N . ASP A 1 85 ? 12.054 8.795 15.680 1.00 94.19 85 ASP A N 1
ATOM 653 C CA . ASP A 1 85 ? 11.164 9.759 15.008 1.00 94.19 85 ASP A CA 1
ATOM 654 C C . ASP A 1 85 ? 10.903 9.400 13.538 1.00 94.19 85 ASP A C 1
ATOM 656 O O . ASP A 1 85 ? 9.796 9.583 13.027 1.00 94.19 85 ASP A O 1
ATOM 660 N N . ALA A 1 86 ? 11.902 8.835 12.853 1.00 95.38 86 ALA A N 1
ATOM 661 C CA . ALA A 1 86 ? 11.775 8.391 11.468 1.00 95.38 86 ALA A CA 1
ATOM 662 C C . ALA A 1 86 ? 10.829 7.186 11.329 1.00 95.38 86 ALA A C 1
ATOM 664 O O . ALA A 1 86 ? 10.017 7.141 10.402 1.00 95.38 86 ALA A O 1
ATOM 665 N N . GLU A 1 87 ? 10.904 6.218 12.246 1.00 96.19 87 GLU A N 1
ATOM 666 C CA . GLU A 1 87 ? 9.986 5.074 12.279 1.00 96.19 87 GLU A CA 1
ATOM 667 C C . GLU A 1 87 ? 8.579 5.518 12.666 1.00 96.19 87 GLU A C 1
ATOM 669 O O . GLU A 1 87 ? 7.621 5.168 11.978 1.00 96.19 87 GLU A O 1
ATOM 674 N N . LYS A 1 88 ? 8.456 6.362 13.696 1.00 96.19 88 LYS A N 1
ATOM 675 C CA . LYS A 1 88 ? 7.182 6.935 14.134 1.00 96.19 88 LYS A CA 1
ATOM 676 C C . LYS A 1 88 ? 6.507 7.692 12.990 1.00 96.19 88 LYS A C 1
ATOM 678 O O . LYS A 1 88 ? 5.336 7.449 12.716 1.00 96.19 88 LYS A O 1
ATOM 683 N N . SER A 1 89 ? 7.253 8.522 12.258 1.00 97.06 89 SER A N 1
ATOM 684 C CA . SER A 1 89 ? 6.754 9.234 11.072 1.00 97.06 89 SER A CA 1
ATOM 685 C C . SER A 1 89 ? 6.319 8.260 9.976 1.00 97.06 89 SER A C 1
ATOM 687 O O . SER A 1 89 ? 5.215 8.349 9.448 1.00 97.06 89 SER A O 1
ATOM 689 N N . ARG A 1 90 ? 7.144 7.262 9.645 1.00 96.19 90 ARG A N 1
ATOM 690 C CA . ARG A 1 90 ? 6.802 6.280 8.606 1.00 96.19 90 ARG A CA 1
ATOM 691 C C . ARG A 1 90 ? 5.521 5.507 8.936 1.00 96.19 90 ARG A C 1
ATOM 693 O O . ARG A 1 90 ? 4.706 5.273 8.048 1.00 96.19 90 ARG A O 1
ATOM 700 N N . ILE A 1 91 ? 5.333 5.132 10.197 1.00 97.25 91 ILE A N 1
ATOM 701 C CA . ILE A 1 91 ? 4.161 4.385 10.656 1.00 97.25 91 ILE A CA 1
ATOM 702 C C . ILE A 1 91 ? 2.942 5.314 10.736 1.00 97.25 91 ILE A C 1
ATOM 704 O O . ILE A 1 91 ? 1.975 5.129 9.998 1.00 97.25 91 ILE A O 1
ATOM 708 N N . TYR A 1 92 ? 3.002 6.339 11.583 1.00 97.81 92 TYR A N 1
ATOM 709 C CA . TYR A 1 92 ? 1.845 7.145 11.977 1.00 97.81 92 TYR A CA 1
ATOM 710 C C . TYR A 1 92 ? 1.543 8.321 11.047 1.00 97.81 92 TYR A C 1
ATOM 712 O O . TYR A 1 92 ? 0.412 8.790 11.021 1.00 97.81 92 TYR A O 1
ATOM 720 N N . HIS A 1 93 ? 2.504 8.796 10.253 1.00 98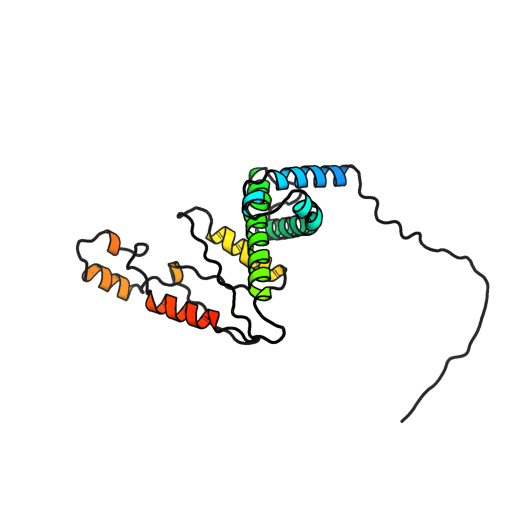.06 93 HIS A N 1
ATOM 721 C CA . HIS A 1 93 ? 2.274 9.881 9.288 1.00 98.06 93 HIS A CA 1
ATOM 722 C C . HIS A 1 93 ? 2.156 9.410 7.845 1.00 98.06 93 HIS A C 1
ATOM 724 O O . HIS A 1 93 ? 1.732 10.193 6.995 1.00 98.06 93 HIS A O 1
ATOM 730 N N . PHE A 1 94 ? 2.510 8.156 7.557 1.00 96.88 94 PHE A N 1
ATOM 731 C CA . PHE A 1 94 ? 2.490 7.638 6.193 1.00 96.88 94 PHE A CA 1
ATOM 732 C C . PHE A 1 94 ? 1.701 6.335 6.049 1.00 96.88 94 PHE A C 1
ATOM 734 O O . PHE A 1 94 ? 0.651 6.346 5.413 1.00 96.88 94 PHE A O 1
ATOM 741 N N . TYR A 1 95 ? 2.135 5.224 6.649 1.00 97.94 95 TYR A N 1
ATOM 742 C CA . TYR A 1 95 ? 1.484 3.925 6.424 1.00 97.94 95 TYR A CA 1
ATOM 743 C C . TYR A 1 95 ? 0.052 3.860 6.960 1.00 97.94 95 TYR A C 1
ATOM 745 O O . TYR A 1 95 ? -0.847 3.445 6.229 1.00 97.94 95 TYR A O 1
ATOM 753 N N . ILE A 1 96 ? -0.179 4.293 8.203 1.00 98.31 96 ILE A N 1
ATOM 754 C CA . ILE A 1 96 ? -1.512 4.230 8.817 1.00 98.31 96 ILE A CA 1
ATOM 755 C C . ILE A 1 96 ? -2.503 5.184 8.135 1.00 98.31 96 ILE A C 1
ATOM 757 O O . ILE A 1 96 ? -3.568 4.704 7.753 1.00 98.31 96 ILE A O 1
ATOM 761 N N . PRO A 1 97 ? -2.194 6.477 7.898 1.00 98.19 97 PRO A N 1
ATOM 762 C CA . PRO A 1 97 ? -3.128 7.365 7.205 1.00 98.19 97 PRO A CA 1
ATOM 763 C C . PRO A 1 97 ? -3.528 6.851 5.817 1.00 98.19 97 PRO A C 1
ATOM 765 O O . PRO A 1 97 ? -4.700 6.905 5.459 1.00 98.19 97 PRO A O 1
ATOM 768 N N . VAL A 1 98 ? -2.575 6.309 5.045 1.00 97.88 98 VAL A N 1
ATOM 769 C CA . VAL A 1 98 ? -2.875 5.734 3.723 1.00 97.88 98 VAL A CA 1
ATOM 770 C C . VAL A 1 98 ? -3.774 4.505 3.856 1.00 97.88 98 VAL A C 1
ATOM 772 O O . VAL A 1 98 ? -4.731 4.379 3.099 1.00 97.88 98 VAL A O 1
ATOM 775 N N . PHE A 1 99 ? -3.512 3.623 4.825 1.00 98.31 99 PHE A N 1
ATOM 776 C CA . PHE A 1 99 ? -4.367 2.464 5.085 1.00 98.31 99 PHE A CA 1
ATOM 777 C C . PHE A 1 99 ? -5.795 2.867 5.457 1.00 98.31 99 PHE A C 1
ATOM 779 O O . PHE A 1 99 ? -6.737 2.353 4.861 1.00 98.31 99 PHE A O 1
ATOM 786 N N . LEU A 1 100 ? -5.954 3.808 6.388 1.00 98.06 100 LEU A N 1
ATOM 787 C CA . LEU A 1 100 ? -7.265 4.286 6.826 1.00 98.06 100 LEU A CA 1
ATOM 788 C C . LEU A 1 100 ? -8.034 4.958 5.687 1.00 98.06 100 LEU A C 1
ATOM 790 O O . LEU A 1 100 ? -9.213 4.679 5.499 1.00 98.06 100 LEU A O 1
ATOM 794 N N . TRP A 1 101 ? -7.353 5.751 4.858 1.00 98.00 101 TRP A N 1
ATOM 795 C CA . TRP A 1 101 ? -7.954 6.280 3.638 1.00 98.00 101 TRP A CA 1
ATOM 796 C C . TRP A 1 101 ? -8.409 5.159 2.697 1.00 98.00 101 TRP A C 1
ATOM 798 O O . TRP A 1 101 ? -9.516 5.218 2.169 1.00 98.00 101 TRP A O 1
ATOM 808 N N . CYS A 1 102 ? -7.611 4.102 2.508 1.00 97.94 102 CYS A N 1
ATOM 809 C CA . CYS A 1 102 ? -8.046 2.951 1.716 1.00 97.94 102 CYS A CA 1
ATOM 810 C C . CYS A 1 102 ? -9.256 2.232 2.341 1.00 97.94 102 CYS A C 1
ATOM 812 O O . CYS A 1 102 ? -10.111 1.761 1.594 1.00 97.94 102 CYS A O 1
ATOM 814 N N . GLU A 1 103 ? -9.362 2.145 3.672 1.00 97.25 103 GLU A N 1
ATOM 815 C CA . GLU A 1 103 ? -10.555 1.601 4.337 1.00 97.25 103 GLU A CA 1
ATOM 816 C C . GLU A 1 103 ? -11.799 2.452 4.066 1.00 97.25 103 GLU A C 1
ATOM 818 O O . GLU A 1 103 ? -12.845 1.889 3.735 1.00 97.25 103 GLU A O 1
ATOM 823 N N . ASP A 1 104 ? -11.672 3.779 4.124 1.00 97.12 104 ASP A N 1
ATOM 824 C CA . ASP A 1 104 ? -12.746 4.710 3.766 1.00 97.12 104 ASP A CA 1
ATOM 825 C C . ASP A 1 104 ? -13.178 4.508 2.309 1.00 97.12 104 ASP A C 1
ATOM 827 O O . ASP A 1 104 ? -14.363 4.343 2.035 1.00 97.12 104 ASP A O 1
ATOM 831 N N . GLN A 1 105 ? -12.228 4.399 1.371 1.00 97.94 105 GLN A N 1
ATOM 832 C CA . GLN A 1 105 ? -12.558 4.129 -0.034 1.00 97.94 105 GLN A CA 1
ATOM 833 C C . GLN A 1 105 ? -13.281 2.786 -0.214 1.00 97.94 105 GLN A C 1
ATOM 835 O O . GLN A 1 105 ? -14.178 2.672 -1.049 1.00 97.94 105 GLN A O 1
ATOM 840 N N . VAL A 1 106 ? -12.925 1.760 0.566 1.00 96.81 106 VAL A N 1
ATOM 841 C CA . VAL A 1 106 ? -13.631 0.469 0.557 1.00 96.81 106 VAL A CA 1
ATOM 842 C C . VAL A 1 106 ? -15.052 0.612 1.105 1.00 96.81 106 VAL A C 1
ATOM 844 O O . VAL A 1 106 ? -15.970 0.001 0.553 1.00 96.81 106 VAL A O 1
ATOM 847 N N . ALA A 1 107 ? -15.250 1.392 2.169 1.00 96.25 107 ALA A N 1
ATOM 848 C CA . ALA A 1 107 ? -16.572 1.661 2.728 1.00 96.25 107 ALA A CA 1
ATOM 849 C C . ALA A 1 107 ? -17.451 2.437 1.732 1.00 96.25 107 ALA A C 1
ATOM 851 O O . ALA A 1 107 ? -18.564 1.999 1.438 1.00 96.25 107 ALA A O 1
ATOM 852 N N . ASP A 1 108 ? -16.914 3.502 1.136 1.00 97.50 108 ASP A N 1
ATOM 853 C CA . ASP A 1 108 ? -17.577 4.319 0.114 1.00 97.50 108 ASP A CA 1
ATOM 854 C C . ASP A 1 108 ? -17.885 3.532 -1.160 1.00 97.50 108 ASP A C 1
ATOM 856 O O . ASP A 1 108 ? -18.888 3.766 -1.830 1.00 97.50 108 ASP A O 1
ATOM 860 N N . HIS A 1 109 ? -17.016 2.597 -1.545 1.00 96.81 109 HIS A N 1
ATOM 861 C CA . HIS A 1 109 ? -17.281 1.712 -2.674 1.00 96.81 109 HIS A CA 1
ATOM 862 C C . HIS A 1 109 ? -18.451 0.781 -2.375 1.00 96.81 109 HIS A C 1
ATOM 864 O O . HIS A 1 109 ? -19.339 0.644 -3.207 1.00 96.81 109 HIS A O 1
ATOM 870 N N . ARG A 1 110 ? -18.478 0.171 -1.185 1.00 94.94 110 ARG A N 1
ATOM 871 C CA . ARG A 1 110 ? -19.538 -0.765 -0.785 1.00 94.94 110 ARG A CA 1
ATOM 872 C C . ARG A 1 110 ? -20.890 -0.092 -0.582 1.00 94.94 110 ARG A C 1
ATOM 874 O O . ARG A 1 110 ? -21.892 -0.702 -0.922 1.00 94.94 110 ARG A O 1
ATOM 881 N N . SER A 1 111 ? -20.928 1.146 -0.087 1.00 97.00 111 SER A N 1
ATOM 882 C CA . SER A 1 111 ? -22.183 1.879 0.147 1.00 97.00 111 SER A CA 1
ATOM 883 C C . SER A 1 111 ? -22.964 2.199 -1.134 1.00 97.00 111 SER A C 1
ATOM 885 O O . SER A 1 111 ? -24.139 2.548 -1.065 1.00 97.00 111 SER A O 1
ATOM 887 N N . LYS A 1 112 ? -22.332 2.058 -2.308 1.00 96.75 112 LYS A N 1
ATOM 888 C CA . LYS A 1 112 ? -22.969 2.219 -3.626 1.00 96.75 112 LYS A CA 1
ATOM 889 C C . LYS A 1 112 ? -23.808 1.012 -4.054 1.00 96.75 112 LYS A C 1
ATOM 891 O O . LYS A 1 112 ? -24.476 1.096 -5.081 1.00 96.75 112 LYS A O 1
ATOM 896 N N . TYR A 1 113 ? -23.746 -0.090 -3.312 1.00 96.06 113 TYR A N 1
ATOM 897 C CA . TYR A 1 113 ? -24.424 -1.345 -3.619 1.00 96.06 113 TYR A CA 1
ATOM 898 C C . TYR A 1 113 ? -25.412 -1.692 -2.503 1.00 96.06 113 TYR A C 1
ATOM 900 O O . TYR A 1 113 ? -25.207 -1.328 -1.344 1.00 96.06 113 TYR A O 1
ATOM 908 N N . ASN A 1 114 ? -26.484 -2.392 -2.856 1.00 95.06 114 ASN A N 1
ATOM 909 C CA . ASN A 1 114 ? -27.502 -2.848 -1.918 1.00 95.06 114 ASN A CA 1
ATOM 910 C C . ASN A 1 114 ? -27.144 -4.216 -1.325 1.00 95.06 114 ASN A C 1
ATOM 912 O O . ASN A 1 114 ? -26.288 -4.946 -1.832 1.00 95.06 114 ASN A O 1
ATOM 916 N N . ASP A 1 115 ? -27.849 -4.596 -0.261 1.00 89.00 115 ASP A N 1
ATOM 917 C CA . ASP A 1 115 ? -27.715 -5.924 0.331 1.00 89.00 115 ASP A CA 1
ATOM 918 C C . ASP A 1 115 ? -28.059 -7.021 -0.690 1.00 89.00 115 ASP A C 1
ATOM 920 O O . ASP A 1 115 ? -29.138 -7.035 -1.282 1.00 89.00 115 ASP A O 1
ATOM 924 N N . GLY A 1 116 ? -27.132 -7.965 -0.873 1.00 86.25 116 GLY A N 1
ATOM 925 C CA . GLY A 1 116 ? -27.256 -9.063 -1.836 1.00 86.25 116 GLY A CA 1
ATOM 926 C C . GLY A 1 116 ? -26.656 -8.780 -3.215 1.00 86.25 116 GLY A C 1
ATOM 927 O O . GLY A 1 116 ? -26.548 -9.715 -4.010 1.00 86.25 116 GLY A O 1
ATOM 928 N N . ASP A 1 117 ? -26.216 -7.547 -3.488 1.00 91.94 117 ASP A N 1
ATOM 929 C CA . ASP A 1 117 ? -25.516 -7.225 -4.730 1.00 91.94 117 ASP A CA 1
ATOM 930 C C . ASP A 1 117 ? -24.142 -7.910 -4.794 1.00 91.94 117 ASP A C 1
ATOM 932 O O . ASP A 1 117 ? -23.403 -8.038 -3.813 1.00 91.94 117 ASP A O 1
ATOM 936 N N . GLU A 1 118 ? -23.766 -8.312 -6.004 1.00 91.56 118 GLU A N 1
ATOM 937 C CA . GLU A 1 118 ? -22.414 -8.753 -6.317 1.00 91.56 118 GLU A CA 1
ATOM 938 C C . 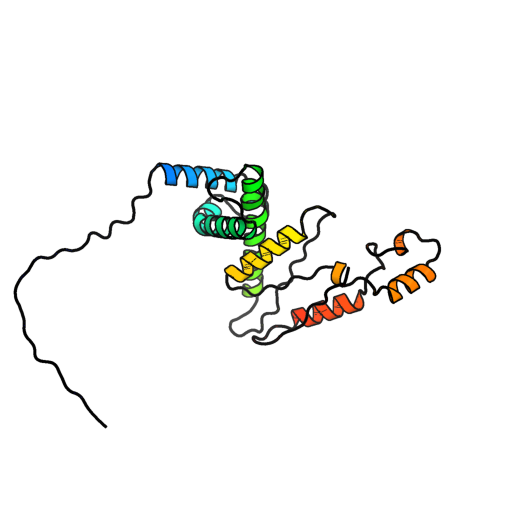GLU A 1 118 ? -21.480 -7.537 -6.400 1.00 91.56 118 GLU A C 1
ATOM 940 O O . GLU A 1 118 ? -21.447 -6.825 -7.403 1.00 91.56 118 GLU A O 1
ATOM 945 N N . ILE A 1 119 ? -20.713 -7.292 -5.334 1.00 93.62 119 ILE A N 1
ATOM 946 C CA . ILE A 1 119 ? -19.826 -6.126 -5.245 1.00 93.62 119 ILE A CA 1
ATOM 947 C C . ILE A 1 119 ? -18.478 -6.443 -5.916 1.00 93.62 119 ILE A C 1
ATOM 949 O O . ILE A 1 119 ? -17.744 -7.306 -5.421 1.00 93.62 119 ILE A O 1
ATOM 953 N N . PRO A 1 120 ? -18.094 -5.746 -7.001 1.00 94.12 120 PRO A N 1
ATOM 954 C CA . PRO A 1 120 ? -16.790 -5.942 -7.623 1.00 94.12 120 PRO A CA 1
ATOM 955 C C . PRO A 1 120 ? -15.663 -5.458 -6.698 1.00 94.12 120 PRO A C 1
ATOM 957 O O . PRO A 1 120 ? -15.873 -4.537 -5.899 1.00 94.12 120 PRO A O 1
ATOM 960 N N . PRO A 1 121 ? -14.446 -6.018 -6.802 1.00 94.81 121 PRO A N 1
ATOM 961 C CA . PRO A 1 121 ? -13.293 -5.516 -6.064 1.00 94.81 121 PRO A CA 1
ATOM 962 C C . PRO A 1 121 ? -13.027 -4.031 -6.345 1.00 94.81 121 PRO A C 1
ATOM 964 O O . PRO A 1 121 ? -13.040 -3.589 -7.494 1.00 94.81 121 PRO A O 1
ATOM 967 N N . LEU A 1 122 ? -12.731 -3.263 -5.294 1.00 96.56 122 LEU A N 1
ATOM 968 C CA . LEU A 1 122 ? -12.216 -1.905 -5.448 1.00 96.56 122 LEU A CA 1
ATOM 969 C C . LEU A 1 122 ? -10.759 -1.963 -5.923 1.00 96.56 122 LEU A C 1
ATOM 971 O O . LEU A 1 122 ? -9.920 -2.603 -5.287 1.00 96.56 122 LEU A O 1
ATOM 975 N N . VAL A 1 123 ? -10.448 -1.245 -7.001 1.00 96.44 123 VAL A N 1
ATOM 976 C CA . VAL A 1 123 ? -9.081 -1.101 -7.514 1.00 96.44 123 VAL A CA 1
ATOM 977 C C . VAL A 1 123 ? -8.500 0.230 -7.043 1.00 96.44 123 VAL A C 1
ATOM 979 O O . VAL A 1 123 ? -9.034 1.291 -7.358 1.00 96.44 123 VAL A O 1
ATOM 982 N N . ILE A 1 124 ? -7.383 0.176 -6.314 1.00 96.62 124 ILE A N 1
ATOM 983 C CA . ILE A 1 124 ? -6.647 1.359 -5.849 1.00 96.62 124 ILE A CA 1
ATOM 984 C C . ILE A 1 124 ? -5.305 1.421 -6.583 1.00 96.62 124 ILE A C 1
ATOM 986 O O . ILE A 1 124 ? -4.432 0.578 -6.382 1.00 96.62 124 ILE A O 1
ATOM 990 N N . GLY A 1 125 ? -5.140 2.429 -7.441 1.00 96.12 125 GLY A N 1
ATOM 991 C CA . GLY A 1 125 ? -3.887 2.677 -8.152 1.00 96.12 125 GLY A CA 1
ATOM 992 C C . GLY A 1 125 ? -2.873 3.416 -7.278 1.00 96.12 125 GLY A C 1
ATOM 993 O O . GLY A 1 125 ? -3.190 4.454 -6.704 1.00 96.12 125 GLY A O 1
ATOM 994 N N . VAL A 1 126 ? -1.635 2.915 -7.213 1.00 94.75 126 VAL A N 1
ATOM 995 C CA . VAL A 1 126 ? -0.531 3.571 -6.491 1.00 94.75 126 VAL A CA 1
ATOM 996 C C . VAL A 1 126 ? 0.586 3.919 -7.469 1.00 94.75 126 VAL A C 1
ATOM 998 O O . VAL A 1 126 ? 1.221 3.034 -8.042 1.00 94.75 126 VAL A O 1
ATOM 1001 N N . SER A 1 127 ? 0.866 5.213 -7.625 1.00 93.06 127 SER A N 1
ATOM 1002 C CA . SER A 1 127 ? 1.955 5.721 -8.463 1.00 93.06 127 SER A CA 1
ATOM 1003 C C . SER A 1 127 ? 2.913 6.573 -7.640 1.00 93.06 127 SER A C 1
ATOM 1005 O O . SER A 1 127 ? 2.491 7.387 -6.823 1.00 93.06 127 SER A O 1
ATOM 1007 N N . ALA A 1 128 ? 4.210 6.352 -7.837 1.00 90.00 128 ALA A N 1
ATOM 1008 C CA . ALA A 1 128 ? 5.277 7.103 -7.188 1.00 90.00 128 ALA A CA 1
ATOM 1009 C C . ALA A 1 128 ? 6.609 6.864 -7.923 1.00 90.00 128 ALA A C 1
ATOM 1011 O O . ALA A 1 128 ? 6.772 5.782 -8.510 1.00 90.00 128 ALA A O 1
ATOM 1012 N N . PRO A 1 129 ? 7.575 7.805 -7.843 1.00 89.50 129 PRO A N 1
ATOM 1013 C CA . PRO A 1 129 ? 8.903 7.653 -8.438 1.00 89.50 129 PRO A CA 1
ATOM 1014 C C . PRO A 1 129 ? 9.614 6.362 -8.012 1.00 89.50 129 PRO A C 1
ATOM 1016 O O . PRO A 1 129 ? 9.335 5.797 -6.948 1.00 89.50 129 PRO A O 1
ATOM 1019 N N . GLN A 1 130 ? 10.566 5.891 -8.817 1.00 84.31 130 GLN A N 1
ATOM 1020 C CA . GLN A 1 130 ? 11.392 4.742 -8.447 1.00 84.31 130 GLN A CA 1
ATOM 1021 C C . GLN A 1 130 ? 12.160 5.025 -7.147 1.00 84.31 130 GLN A C 1
ATOM 1023 O O . GLN A 1 130 ? 12.609 6.141 -6.905 1.00 84.31 130 GLN A O 1
ATOM 1028 N N . GLY A 1 131 ? 12.272 4.019 -6.277 1.00 86.62 131 GLY A N 1
ATOM 1029 C CA . GLY A 1 131 ? 12.948 4.161 -4.981 1.00 86.62 131 GLY A CA 1
ATOM 1030 C C . GLY A 1 131 ? 12.122 4.845 -3.882 1.00 86.62 131 GLY A C 1
ATOM 1031 O O . GLY A 1 131 ? 12.552 4.864 -2.737 1.00 86.62 131 GLY A O 1
ATOM 1032 N N . SER A 1 132 ? 10.905 5.316 -4.171 1.00 88.50 132 SER A N 1
ATOM 1033 C CA . SER A 1 132 ? 10.006 5.953 -3.184 1.00 88.50 132 SER A CA 1
ATOM 1034 C C . SER A 1 132 ? 9.420 5.012 -2.117 1.00 88.50 132 SER A C 1
ATOM 1036 O O . SER A 1 132 ? 8.664 5.449 -1.255 1.00 88.50 132 SER A O 1
ATOM 1038 N N . GLY A 1 133 ? 9.715 3.709 -2.175 1.00 90.81 133 GLY A N 1
ATOM 1039 C CA . GLY A 1 133 ? 9.190 2.730 -1.217 1.00 90.81 133 GLY A CA 1
ATOM 1040 C C . GLY A 1 133 ? 7.756 2.257 -1.487 1.00 90.81 133 GLY A C 1
ATOM 1041 O O . GLY A 1 133 ? 7.149 1.656 -0.606 1.00 90.81 133 GLY A O 1
ATOM 1042 N N . LYS A 1 134 ? 7.215 2.468 -2.699 1.00 93.62 134 LYS A N 1
ATOM 1043 C CA . LYS A 1 134 ? 5.873 1.994 -3.105 1.00 93.62 134 LYS A CA 1
ATOM 1044 C C . LYS A 1 134 ? 5.630 0.514 -2.784 1.00 93.62 134 LYS A C 1
ATOM 1046 O O . LYS A 1 134 ? 4.600 0.183 -2.212 1.00 93.62 134 LYS A O 1
ATOM 1051 N N . THR A 1 135 ? 6.574 -0.366 -3.119 1.00 93.44 135 THR A N 1
ATOM 1052 C CA . THR A 1 135 ? 6.449 -1.806 -2.841 1.00 93.44 135 THR A CA 1
ATOM 1053 C C . THR A 1 135 ? 6.343 -2.080 -1.342 1.00 93.44 135 THR A C 1
ATOM 1055 O O . THR A 1 135 ? 5.526 -2.894 -0.929 1.00 93.44 135 THR A O 1
ATOM 1058 N N . THR A 1 136 ? 7.109 -1.358 -0.522 1.00 95.75 136 THR A N 1
ATOM 1059 C CA . THR A 1 136 ? 7.063 -1.471 0.942 1.00 95.75 136 THR A CA 1
ATOM 1060 C C . THR A 1 136 ? 5.733 -0.976 1.507 1.00 95.75 136 THR A C 1
ATOM 1062 O O . THR A 1 136 ? 5.160 -1.636 2.369 1.00 95.75 136 THR A O 1
ATOM 1065 N N . LEU A 1 137 ? 5.212 0.147 0.998 1.00 96.75 137 LEU A N 1
ATOM 1066 C CA . LEU A 1 137 ? 3.885 0.650 1.363 1.00 96.75 137 LEU A CA 1
ATOM 1067 C C . LEU A 1 137 ? 2.800 -0.374 1.010 1.00 96.75 137 LEU A C 1
ATOM 1069 O O . LEU A 1 137 ? 2.035 -0.772 1.878 1.00 96.75 137 LEU A O 1
ATOM 1073 N N . VAL A 1 138 ? 2.758 -0.838 -0.242 1.00 96.75 138 VAL A N 1
ATOM 1074 C CA . VAL A 1 138 ? 1.757 -1.810 -0.714 1.00 96.75 138 VAL A CA 1
ATOM 1075 C C . VAL A 1 138 ? 1.839 -3.122 0.072 1.00 96.75 138 VAL A C 1
ATOM 1077 O O . VAL A 1 138 ? 0.806 -3.704 0.389 1.00 96.75 138 VAL A O 1
ATOM 1080 N N . PHE A 1 139 ? 3.043 -3.560 0.450 1.00 96.75 139 PHE A N 1
ATOM 1081 C CA . PHE A 1 139 ? 3.237 -4.717 1.324 1.00 96.75 139 PHE A CA 1
ATOM 1082 C C . PHE A 1 139 ? 2.630 -4.508 2.721 1.00 96.75 139 PHE A C 1
ATOM 1084 O O . PHE A 1 139 ? 1.947 -5.397 3.228 1.00 96.75 139 PHE A O 1
ATOM 1091 N N . ALA A 1 140 ? 2.818 -3.328 3.323 1.00 97.94 140 ALA A N 1
ATOM 1092 C CA . ALA A 1 140 ? 2.190 -2.987 4.599 1.00 97.94 140 ALA A CA 1
ATOM 1093 C C . ALA A 1 140 ? 0.658 -2.916 4.495 1.00 97.94 140 ALA A C 1
ATOM 1095 O O . ALA A 1 140 ? -0.030 -3.430 5.373 1.00 97.94 140 ALA A O 1
ATOM 1096 N N . LEU A 1 141 ? 0.124 -2.333 3.415 1.00 97.88 141 LEU A N 1
ATOM 1097 C CA . LEU A 1 141 ? -1.319 -2.253 3.171 1.00 97.88 141 LEU A CA 1
ATOM 1098 C C . LEU A 1 141 ? -1.948 -3.641 3.012 1.00 97.88 141 LEU A C 1
ATOM 1100 O O . LEU A 1 141 ? -2.940 -3.935 3.671 1.00 97.88 141 LEU A O 1
ATOM 1104 N N . ASP A 1 142 ? -1.358 -4.509 2.184 1.00 97.56 142 ASP A N 1
ATOM 1105 C CA . ASP A 1 142 ? -1.829 -5.887 1.991 1.00 97.56 142 ASP A CA 1
ATOM 1106 C C . ASP A 1 142 ? -1.814 -6.675 3.309 1.00 97.56 142 ASP A C 1
ATOM 1108 O O . ASP A 1 142 ? -2.777 -7.369 3.633 1.00 97.56 142 ASP A O 1
ATOM 1112 N N . TYR A 1 143 ? -0.767 -6.513 4.123 1.00 98.06 143 TYR A N 1
ATOM 1113 C CA . TYR A 1 143 ? -0.725 -7.107 5.457 1.00 98.06 143 TYR A CA 1
ATOM 1114 C C . TYR A 1 143 ? -1.841 -6.572 6.366 1.00 98.06 143 TYR A C 1
ATOM 1116 O O . TYR A 1 143 ? -2.574 -7.372 6.949 1.00 98.06 143 TYR A O 1
ATOM 1124 N N . LEU A 1 144 ? -2.005 -5.246 6.460 1.00 98.38 144 LEU A N 1
ATOM 1125 C CA . LEU A 1 144 ? -3.024 -4.602 7.298 1.00 98.38 144 LEU A CA 1
ATOM 1126 C C . LEU A 1 144 ? -4.451 -4.992 6.894 1.00 98.38 144 LEU A C 1
ATOM 1128 O O . LEU A 1 144 ? -5.283 -5.251 7.767 1.00 98.38 144 LEU A O 1
ATOM 1132 N N . PHE A 1 145 ? -4.731 -5.107 5.594 1.00 97.75 145 PHE A N 1
ATOM 1133 C CA . PHE A 1 145 ? -6.017 -5.595 5.101 1.00 97.75 145 PHE A CA 1
ATOM 1134 C C . PHE A 1 145 ? -6.286 -7.033 5.536 1.00 97.75 145 PHE A C 1
ATOM 1136 O O . PHE A 1 145 ? -7.352 -7.309 6.090 1.00 97.75 145 PHE A O 1
ATOM 1143 N N . ARG A 1 146 ? -5.304 -7.929 5.382 1.00 96.62 146 ARG A N 1
ATOM 1144 C CA . ARG A 1 146 ? -5.440 -9.336 5.787 1.00 96.62 146 ARG A CA 1
ATOM 1145 C C . ARG A 1 146 ? -5.693 -9.488 7.280 1.00 96.62 146 ARG A C 1
ATOM 1147 O O . ARG A 1 146 ? -6.613 -10.203 7.667 1.00 96.62 146 ARG A O 1
ATOM 1154 N N . VAL A 1 147 ? -4.921 -8.800 8.123 1.00 97.25 147 VAL A N 1
ATOM 1155 C CA . VAL A 1 147 ? -5.114 -8.866 9.585 1.00 97.25 147 VAL A CA 1
ATOM 1156 C C . VAL A 1 147 ? -6.367 -8.115 10.055 1.00 97.25 147 VAL A C 1
ATOM 1158 O O . VAL A 1 147 ? -6.844 -8.369 11.155 1.00 97.25 147 VAL A O 1
ATOM 1161 N N . SER A 1 148 ? -6.954 -7.266 9.203 1.00 95.69 148 SER A N 1
ATOM 1162 C CA . SER A 1 148 ? -8.295 -6.686 9.388 1.00 95.69 148 SER A CA 1
ATOM 1163 C C . SER A 1 148 ? -9.429 -7.577 8.859 1.00 95.69 148 SER A C 1
ATOM 1165 O O . SER A 1 148 ? -10.582 -7.154 8.854 1.00 95.69 148 SER A O 1
ATOM 1167 N N . GLY A 1 149 ? -9.129 -8.788 8.378 1.00 94.81 149 GLY A N 1
ATOM 1168 C CA . GLY A 1 149 ? -10.130 -9.723 7.858 1.00 94.81 149 GLY A CA 1
ATOM 1169 C C . GLY A 1 149 ? -10.640 -9.393 6.452 1.00 94.81 149 GLY A C 1
ATOM 1170 O O . GLY A 1 149 ? -11.724 -9.833 6.075 1.00 94.81 149 GLY A O 1
ATOM 1171 N N . ARG A 1 150 ? -9.889 -8.613 5.664 1.00 92.12 150 ARG A N 1
ATOM 1172 C CA . ARG A 1 150 ? -10.224 -8.288 4.271 1.00 92.12 150 ARG A CA 1
ATOM 1173 C C . ARG A 1 150 ? -9.281 -9.001 3.305 1.00 92.12 150 ARG A C 1
ATOM 1175 O O . ARG A 1 150 ? -8.074 -9.067 3.524 1.00 92.12 150 ARG A O 1
ATOM 1182 N N . ASN A 1 151 ? -9.841 -9.492 2.202 1.00 90.94 151 ASN A N 1
ATOM 1183 C CA . ASN A 1 151 ? -9.053 -10.020 1.094 1.00 90.94 151 ASN A CA 1
ATOM 1184 C C . ASN A 1 151 ? -8.479 -8.863 0.270 1.00 90.94 151 ASN A C 1
ATOM 1186 O O . ASN A 1 151 ? -9.214 -7.964 -0.135 1.00 90.94 151 ASN A O 1
ATOM 1190 N N . SER A 1 152 ? -7.180 -8.921 -0.004 1.00 93.75 152 SER A N 1
ATOM 1191 C CA . SER A 1 152 ? -6.464 -7.983 -0.865 1.00 93.75 152 SER A CA 1
ATOM 1192 C C . SER A 1 152 ? -5.569 -8.739 -1.841 1.00 93.75 152 SER A C 1
ATOM 1194 O O . SER A 1 152 ? -5.086 -9.839 -1.564 1.00 93.75 152 SER A O 1
ATOM 1196 N N . ALA A 1 153 ? -5.359 -8.132 -3.003 1.00 93.75 153 ALA A N 1
ATOM 1197 C CA . ALA A 1 153 ? -4.475 -8.612 -4.050 1.00 93.75 153 ALA A CA 1
ATOM 1198 C C . ALA A 1 153 ? -3.582 -7.457 -4.501 1.00 93.75 153 ALA A C 1
ATOM 1200 O O . ALA A 1 153 ? -4.038 -6.320 -4.613 1.00 93.75 153 ALA A O 1
ATOM 1201 N N . THR A 1 154 ? -2.309 -7.748 -4.761 1.00 95.31 154 THR A N 1
ATOM 1202 C CA . THR A 1 154 ? -1.332 -6.753 -5.210 1.00 95.31 154 THR A CA 1
ATOM 1203 C C . THR A 1 154 ? -0.857 -7.094 -6.613 1.00 95.31 154 THR A C 1
ATOM 1205 O O . THR A 1 154 ? -0.538 -8.246 -6.926 1.00 95.31 154 THR A O 1
ATOM 1208 N N . LEU A 1 155 ? -0.816 -6.081 -7.470 1.00 95.31 155 LEU A N 1
ATOM 1209 C CA . LEU A 1 155 ? -0.422 -6.201 -8.863 1.00 95.31 155 LEU A CA 1
ATOM 1210 C C . LEU A 1 155 ? 0.537 -5.062 -9.196 1.00 95.31 155 LEU A C 1
ATOM 1212 O O . LEU A 1 155 ? 0.250 -3.906 -8.883 1.00 95.31 155 LEU A O 1
ATOM 1216 N N . SER A 1 156 ? 1.686 -5.391 -9.781 1.00 94.44 156 SER A N 1
ATOM 1217 C CA . SER A 1 156 ? 2.663 -4.401 -10.225 1.00 94.44 156 SER A CA 1
ATOM 1218 C C . SER A 1 156 ? 2.602 -4.255 -11.737 1.00 94.44 156 SER A C 1
ATOM 1220 O O . SER A 1 156 ? 2.434 -5.243 -12.441 1.00 94.44 156 SER A O 1
ATOM 1222 N N . ILE A 1 157 ? 2.818 -3.045 -12.254 1.00 93.44 157 ILE A N 1
ATOM 1223 C CA . ILE A 1 157 ? 2.990 -2.856 -13.701 1.00 93.44 157 ILE A CA 1
ATOM 1224 C C . ILE A 1 157 ? 4.198 -3.647 -14.228 1.00 93.44 157 ILE A C 1
ATOM 1226 O O . ILE A 1 157 ? 4.139 -4.199 -15.318 1.00 93.44 157 ILE A O 1
ATOM 1230 N N . ASP A 1 158 ? 5.233 -3.808 -13.394 1.00 93.12 158 ASP A N 1
ATOM 1231 C CA . ASP A 1 158 ? 6.398 -4.645 -13.694 1.00 93.12 158 ASP A CA 1
ATOM 1232 C C . ASP A 1 158 ? 6.028 -6.117 -13.960 1.00 93.12 158 ASP A C 1
ATOM 1234 O O . ASP A 1 158 ? 6.811 -6.826 -14.582 1.00 93.12 158 ASP A O 1
ATOM 1238 N N . ASP A 1 159 ? 4.872 -6.601 -13.481 1.00 95.75 159 ASP A N 1
ATOM 1239 C CA . ASP A 1 159 ? 4.426 -7.979 -13.737 1.00 95.75 159 ASP A CA 1
ATOM 1240 C C . ASP A 1 159 ? 3.994 -8.193 -15.199 1.00 95.75 159 ASP A C 1
ATOM 1242 O O . ASP A 1 159 ? 3.811 -9.332 -15.625 1.00 95.75 159 ASP A O 1
ATOM 1246 N N . PHE A 1 160 ? 3.853 -7.103 -15.959 1.00 96.75 160 PHE A N 1
ATOM 1247 C CA . PHE A 1 160 ? 3.407 -7.077 -17.349 1.00 96.75 160 PHE A CA 1
ATOM 1248 C C . PHE A 1 160 ? 4.501 -6.642 -18.318 1.00 96.75 160 PHE A C 1
ATOM 1250 O O . PHE A 1 160 ? 4.187 -6.212 -19.425 1.00 96.75 160 PHE A O 1
ATOM 1257 N N . TYR A 1 161 ? 5.780 -6.708 -17.940 1.00 97.25 161 TYR A N 1
ATOM 1258 C CA . TYR A 1 161 ? 6.836 -6.562 -18.940 1.00 97.25 161 TYR A CA 1
ATOM 1259 C C . TYR A 1 161 ? 6.684 -7.621 -20.036 1.00 97.25 161 TYR A C 1
ATOM 1261 O O . TYR A 1 161 ? 6.275 -8.754 -19.775 1.00 97.25 161 TYR A O 1
ATOM 1269 N N . LEU A 1 162 ? 7.060 -7.243 -21.256 1.00 96.56 162 LEU A N 1
ATOM 1270 C CA . LEU A 1 162 ? 7.221 -8.185 -22.357 1.00 96.56 162 LEU A CA 1
ATOM 1271 C C . LEU A 1 162 ? 8.170 -9.316 -21.953 1.00 96.56 162 LEU A C 1
ATOM 1273 O O . LEU A 1 162 ? 9.147 -9.098 -21.230 1.00 96.56 162 LEU A O 1
ATOM 1277 N N . THR A 1 163 ? 7.927 -10.520 -22.465 1.00 95.31 163 THR A N 1
ATOM 1278 C CA . THR A 1 163 ? 8.875 -11.626 -22.295 1.00 95.31 163 THR A CA 1
ATOM 1279 C C . THR A 1 163 ? 10.236 -11.265 -22.896 1.00 95.31 163 THR A C 1
ATOM 1281 O O . THR A 1 163 ? 10.344 -10.414 -23.780 1.00 95.31 163 THR A O 1
ATOM 1284 N N . ALA A 1 164 ? 11.305 -11.954 -22.484 1.00 94.50 164 ALA A N 1
ATOM 1285 C CA . ALA A 1 164 ? 12.643 -11.708 -23.031 1.00 94.50 164 ALA A CA 1
ATOM 1286 C C . ALA A 1 164 ? 12.690 -11.809 -24.572 1.00 94.50 164 ALA A C 1
ATOM 1288 O O . ALA A 1 164 ? 13.379 -11.027 -25.229 1.00 94.50 164 ALA A O 1
ATOM 1289 N N . ALA A 1 165 ? 11.923 -12.739 -25.153 1.00 96.00 165 ALA A N 1
ATOM 1290 C CA . ALA A 1 165 ? 11.814 -12.897 -26.601 1.00 96.00 165 ALA A CA 1
ATOM 1291 C C . ALA A 1 165 ? 11.100 -11.707 -27.265 1.00 96.00 165 ALA A C 1
ATOM 1293 O O . ALA A 1 165 ? 11.545 -11.216 -28.301 1.00 96.00 165 ALA A O 1
ATOM 1294 N N . GLU A 1 166 ? 10.010 -11.220 -26.673 1.00 96.69 166 GLU A N 1
ATOM 1295 C CA . GLU A 1 166 ? 9.262 -10.062 -27.176 1.00 96.69 166 GLU A CA 1
ATOM 1296 C C . GLU A 1 166 ? 10.040 -8.756 -27.013 1.00 96.69 166 GLU A C 1
ATOM 1298 O O . GLU A 1 166 ? 10.073 -7.952 -27.942 1.00 96.69 166 GLU A O 1
ATOM 1303 N N . GLN A 1 167 ? 10.748 -8.575 -25.896 1.00 97.31 167 GLN A N 1
ATOM 1304 C CA . GLN A 1 167 ? 11.655 -7.446 -25.693 1.00 97.31 167 GLN A CA 1
ATOM 1305 C C . GLN A 1 167 ? 12.793 -7.452 -26.729 1.00 97.31 167 GLN A C 1
ATOM 1307 O O . GLN A 1 167 ? 13.160 -6.399 -27.252 1.00 97.31 167 GLN A O 1
ATOM 1312 N N . GLY A 1 168 ? 13.325 -8.631 -27.076 1.00 96.50 168 GLY A N 1
ATOM 1313 C CA . GLY A 1 168 ? 14.304 -8.785 -28.156 1.00 96.50 168 GLY A CA 1
ATOM 1314 C C . GLY A 1 168 ? 13.762 -8.310 -29.506 1.00 96.50 168 GLY A C 1
ATOM 1315 O O . GLY A 1 168 ? 14.396 -7.484 -30.164 1.00 96.50 168 GLY A O 1
ATOM 1316 N N . LYS A 1 169 ? 12.549 -8.746 -29.867 1.00 97.12 169 LYS A N 1
ATOM 1317 C CA . LYS A 1 169 ? 11.856 -8.302 -31.090 1.00 97.12 169 LYS A CA 1
ATOM 1318 C C . LYS A 1 169 ? 11.572 -6.800 -31.087 1.00 97.12 169 LYS A C 1
ATOM 1320 O O . LYS A 1 169 ? 11.738 -6.147 -32.117 1.00 97.12 169 LYS A O 1
ATOM 1325 N N . LEU A 1 170 ? 11.157 -6.242 -29.947 1.00 96.56 170 LEU A N 1
ATOM 1326 C CA . LEU A 1 170 ? 10.884 -4.811 -29.797 1.00 96.56 170 LEU A CA 1
ATOM 1327 C C . LEU A 1 170 ? 12.137 -3.983 -30.101 1.00 96.56 170 LEU A C 1
ATOM 1329 O O . LEU A 1 170 ? 12.063 -3.033 -30.884 1.00 96.56 170 LEU A O 1
ATOM 1333 N N . ARG 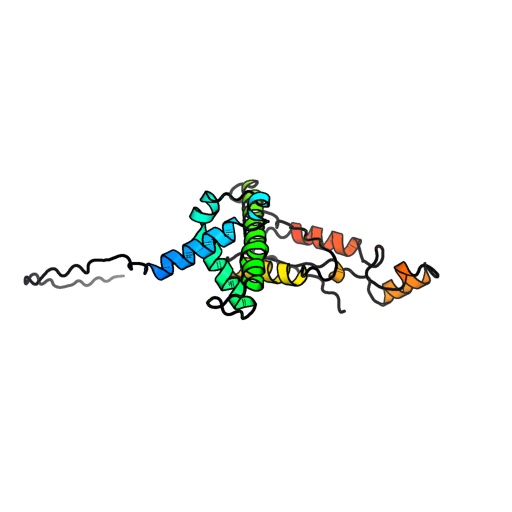A 1 171 ? 13.279 -4.388 -29.531 1.00 96.88 171 ARG A N 1
ATOM 1334 C CA . ARG A 1 171 ? 14.589 -3.768 -29.759 1.00 96.88 171 ARG A CA 1
ATOM 1335 C C . ARG A 1 171 ? 15.019 -3.854 -31.222 1.00 96.88 171 ARG A C 1
ATOM 1337 O O . ARG A 1 171 ? 15.484 -2.862 -31.770 1.00 96.88 171 ARG A O 1
ATOM 1344 N N . GLU A 1 172 ? 14.870 -5.017 -31.855 1.00 96.62 172 GLU A N 1
ATOM 1345 C CA . GLU A 1 172 ? 15.226 -5.213 -33.269 1.00 96.62 172 GLU A CA 1
ATOM 1346 C C . GLU A 1 172 ? 14.368 -4.350 -34.201 1.00 96.62 172 GLU A C 1
ATOM 1348 O O . GLU A 1 172 ? 14.889 -3.703 -35.107 1.00 96.62 172 GLU A O 1
ATOM 1353 N N . THR A 1 173 ? 13.061 -4.283 -33.936 1.00 97.00 173 THR A N 1
ATOM 1354 C CA . THR A 1 173 ? 12.105 -3.494 -34.731 1.00 97.00 173 THR A CA 1
ATOM 1355 C C . THR A 1 173 ? 12.364 -1.988 -34.618 1.00 97.00 173 THR A C 1
ATOM 1357 O O . THR A 1 173 ? 12.106 -1.244 -35.560 1.00 97.00 173 THR A O 1
ATOM 1360 N N . HIS A 1 174 ? 12.905 -1.533 -33.485 1.00 96.06 174 HIS A N 1
ATOM 1361 C CA . HIS A 1 174 ? 13.193 -0.124 -33.206 1.00 96.06 174 HIS A CA 1
ATOM 1362 C C . HIS A 1 174 ? 14.696 0.128 -33.025 1.00 96.06 174 HIS A C 1
ATOM 1364 O O . HIS A 1 174 ? 15.111 0.862 -32.122 1.00 96.06 174 HIS A O 1
ATOM 1370 N N . ALA A 1 175 ? 15.520 -0.485 -33.880 1.00 94.31 175 ALA A N 1
ATOM 1371 C CA . ALA A 1 175 ? 16.970 -0.336 -33.830 1.00 94.31 175 ALA A CA 1
ATOM 1372 C C . ALA A 1 175 ? 17.389 1.150 -33.847 1.00 94.31 175 ALA A C 1
ATOM 1374 O O . ALA A 1 175 ? 16.945 1.931 -34.686 1.00 94.31 175 ALA A O 1
ATOM 1375 N N . GLY A 1 176 ? 18.246 1.541 -32.898 1.00 94.44 176 GLY A N 1
ATOM 1376 C CA . GLY A 1 176 ? 18.689 2.929 -32.704 1.00 94.44 176 GLY A CA 1
ATOM 1377 C C . GLY A 1 176 ? 17.880 3.731 -31.676 1.00 94.44 176 GLY A C 1
ATOM 1378 O O . GLY A 1 176 ? 18.328 4.799 -31.263 1.00 94.44 176 GLY A O 1
ATOM 1379 N N . ASN A 1 177 ? 16.739 3.222 -31.197 1.00 96.44 177 ASN A N 1
ATOM 1380 C CA . ASN A 1 177 ? 16.015 3.823 -30.078 1.00 96.44 177 ASN A CA 1
ATOM 1381 C C . ASN A 1 177 ? 16.481 3.235 -28.734 1.00 96.44 177 ASN A C 1
ATOM 1383 O O . ASN A 1 177 ? 15.975 2.207 -28.284 1.00 96.44 177 ASN A O 1
ATOM 1387 N N . ALA A 1 178 ? 17.403 3.929 -28.060 1.00 95.44 178 ALA A N 1
ATOM 1388 C CA . ALA A 1 178 ? 17.948 3.509 -26.764 1.00 95.44 178 ALA A CA 1
ATOM 1389 C C . ALA A 1 178 ? 16.881 3.342 -25.659 1.00 95.44 178 ALA A C 1
ATOM 1391 O O . ALA A 1 178 ? 17.084 2.584 -24.714 1.00 95.44 178 ALA A O 1
ATOM 1392 N N . LEU A 1 179 ? 15.720 4.005 -25.768 1.00 96.06 179 LEU A N 1
ATOM 1393 C CA . LEU A 1 179 ? 14.646 3.873 -24.776 1.00 96.06 179 LEU A CA 1
ATOM 1394 C C . LEU A 1 179 ? 13.940 2.514 -24.844 1.00 96.06 179 LEU A C 1
ATOM 1396 O O . LEU A 1 179 ? 13.359 2.095 -23.848 1.00 96.06 179 LEU A O 1
ATOM 1400 N N . LEU A 1 180 ? 13.983 1.827 -25.987 1.00 96.19 180 LEU A N 1
ATOM 1401 C CA . LEU A 1 180 ? 13.319 0.534 -26.190 1.00 96.19 180 LEU A CA 1
ATOM 1402 C C . LEU A 1 180 ? 14.290 -0.649 -26.129 1.00 96.19 180 LEU A C 1
ATOM 1404 O O . LEU A 1 180 ? 13.895 -1.788 -26.365 1.00 96.19 180 LEU A O 1
ATOM 1408 N N . GLU A 1 181 ? 15.558 -0.395 -25.802 1.00 94.00 181 GLU A N 1
ATOM 1409 C CA . GLU A 1 181 ? 16.574 -1.440 -25.693 1.00 94.00 181 GLU A CA 1
ATOM 1410 C C . GLU A 1 181 ? 16.312 -2.369 -24.500 1.00 94.00 181 GLU A C 1
ATOM 1412 O O . GLU A 1 181 ? 16.468 -3.588 -24.607 1.00 94.00 181 GLU A O 1
ATOM 1417 N N . PHE A 1 182 ? 15.846 -1.796 -23.389 1.00 94.19 182 PHE A N 1
ATOM 1418 C CA . PHE A 1 182 ? 15.594 -2.497 -22.136 1.00 94.19 182 PHE A CA 1
ATOM 1419 C C . PHE A 1 182 ? 14.162 -2.283 -21.643 1.00 94.19 182 PHE A C 1
ATOM 1421 O O . PHE A 1 182 ? 13.480 -1.325 -22.013 1.00 94.19 182 PHE A O 1
ATOM 1428 N N . ARG A 1 183 ? 13.727 -3.179 -20.752 1.00 93.50 183 ARG A N 1
ATOM 1429 C CA . ARG A 1 183 ? 12.465 -3.043 -20.021 1.00 93.50 183 ARG A CA 1
ATOM 1430 C C . ARG A 1 183 ? 12.447 -1.775 -19.159 1.00 93.50 183 ARG A C 1
ATOM 1432 O O . ARG A 1 183 ? 13.483 -1.357 -18.645 1.00 93.50 183 ARG A O 1
ATOM 1439 N N . GLY A 1 184 ? 11.261 -1.209 -18.958 1.00 91.31 184 GLY A N 1
ATOM 1440 C CA . GLY A 1 184 ? 11.001 -0.097 -18.035 1.00 91.31 184 GLY A CA 1
ATOM 1441 C C . GLY A 1 184 ? 10.257 1.057 -18.694 1.00 91.31 184 GLY A C 1
ATOM 1442 O O . GLY A 1 184 ? 9.294 1.580 -18.138 1.00 91.31 184 GLY A O 1
ATOM 1443 N N . ASN A 1 185 ? 10.661 1.428 -19.908 1.00 94.19 185 ASN A N 1
ATOM 1444 C CA . ASN A 1 185 ? 10.041 2.533 -20.633 1.00 94.19 185 ASN A CA 1
ATOM 1445 C C . ASN A 1 185 ? 8.700 2.133 -21.266 1.00 94.19 185 ASN A C 1
ATOM 1447 O O . ASN A 1 185 ? 8.380 0.950 -21.436 1.00 94.19 185 ASN A O 1
ATOM 1451 N N . ALA A 1 186 ? 7.907 3.137 -21.644 1.00 92.88 186 ALA A N 1
ATOM 1452 C CA . ALA A 1 186 ? 6.669 2.923 -22.385 1.00 92.88 186 ALA A CA 1
ATOM 1453 C C . ALA A 1 186 ? 6.933 2.102 -23.661 1.00 92.88 186 ALA A C 1
ATOM 1455 O O . ALA A 1 186 ? 7.908 2.341 -24.369 1.00 92.88 186 ALA A O 1
ATOM 1456 N N . GLY A 1 187 ? 6.069 1.121 -23.925 1.00 93.44 187 GLY A N 1
ATOM 1457 C CA . GLY A 1 187 ? 6.231 0.157 -25.020 1.00 93.44 187 GLY A CA 1
ATOM 1458 C C . GLY A 1 187 ? 6.882 -1.171 -24.617 1.00 93.44 187 GLY A C 1
ATOM 1459 O O . GLY A 1 187 ? 6.740 -2.138 -25.351 1.00 93.44 187 GLY A O 1
ATOM 1460 N N . SER A 1 188 ? 7.520 -1.262 -23.443 1.00 96.06 188 SER A N 1
ATOM 1461 C CA . SER A 1 188 ? 8.135 -2.515 -22.952 1.00 96.06 188 SER A CA 1
ATOM 1462 C C . SER A 1 188 ? 7.194 -3.434 -22.156 1.00 96.06 188 SER A C 1
ATOM 1464 O O . SER A 1 188 ? 7.653 -4.360 -21.490 1.00 96.06 188 SER A O 1
ATOM 1466 N N . HIS A 1 189 ? 5.882 -3.191 -22.213 1.00 97.06 189 HIS A N 1
ATOM 1467 C CA . HIS A 1 189 ? 4.871 -3.941 -21.465 1.00 97.06 189 HIS A CA 1
ATOM 1468 C C . HIS A 1 189 ? 3.831 -4.556 -22.402 1.00 97.06 189 HIS A C 1
ATOM 1470 O O . HIS A 1 189 ? 3.451 -3.932 -23.395 1.00 97.06 189 HIS A O 1
ATOM 1476 N N . ASP A 1 190 ? 3.320 -5.729 -22.041 1.00 96.94 190 ASP A N 1
ATOM 1477 C CA . ASP A 1 190 ? 2.131 -6.308 -22.657 1.00 96.94 190 ASP A CA 1
ATOM 1478 C C . ASP A 1 190 ? 0.876 -5.625 -22.094 1.00 96.94 190 ASP A C 1
ATOM 1480 O O . ASP A 1 190 ? 0.321 -5.994 -21.052 1.00 96.94 190 ASP A O 1
ATOM 1484 N N . LEU A 1 191 ? 0.448 -4.566 -22.783 1.00 95.75 191 LEU A N 1
ATOM 1485 C CA . LEU A 1 191 ? -0.712 -3.781 -22.371 1.00 95.75 191 LEU A CA 1
ATOM 1486 C C . LEU A 1 191 ? -2.011 -4.580 -22.471 1.00 95.75 191 LEU A C 1
ATOM 1488 O O . LEU A 1 191 ? -2.853 -4.450 -21.583 1.00 95.75 191 LEU A O 1
ATOM 1492 N N . GLN A 1 192 ? -2.172 -5.411 -23.503 1.00 96.69 192 GLN A N 1
ATOM 1493 C CA . GLN A 1 192 ? -3.404 -6.177 -23.675 1.00 96.69 192 GLN A CA 1
ATOM 1494 C C . GLN A 1 192 ? -3.554 -7.193 -22.544 1.00 96.69 192 GLN A C 1
ATOM 1496 O O . GLN A 1 192 ? -4.601 -7.236 -21.902 1.00 96.69 192 GLN A O 1
ATOM 1501 N N . PHE A 1 193 ? -2.480 -7.911 -22.203 1.00 96.44 193 PHE A N 1
ATOM 1502 C CA . PHE A 1 193 ? -2.496 -8.833 -21.072 1.00 96.44 193 PHE A CA 1
ATOM 1503 C C . PHE A 1 193 ? -2.793 -8.123 -19.741 1.00 96.44 193 PHE A C 1
ATOM 1505 O O . PHE A 1 193 ? -3.498 -8.670 -18.886 1.00 96.44 193 PHE A O 1
ATOM 1512 N N . SER A 1 194 ? -2.315 -6.885 -19.567 1.00 96.12 194 SER A N 1
ATOM 1513 C CA . SER A 1 194 ? -2.626 -6.081 -18.378 1.00 96.12 194 SER A CA 1
ATOM 1514 C C . SER A 1 194 ? -4.106 -5.695 -18.281 1.00 96.12 194 SER A C 1
ATOM 1516 O O . SER A 1 194 ? -4.698 -5.808 -17.203 1.00 96.12 194 SER A O 1
ATOM 1518 N N . ILE A 1 195 ? -4.722 -5.312 -19.405 1.00 96.50 195 ILE A N 1
ATOM 1519 C CA . ILE A 1 195 ? -6.144 -4.963 -19.491 1.00 96.50 195 ILE A CA 1
ATOM 1520 C C . ILE A 1 195 ? -6.992 -6.205 -19.221 1.00 96.50 195 ILE A C 1
ATOM 1522 O O . ILE A 1 195 ? -7.818 -6.182 -18.311 1.00 96.50 195 ILE A O 1
ATOM 1526 N N . ASP A 1 196 ? -6.721 -7.311 -19.915 1.00 96.88 196 ASP A N 1
ATOM 1527 C CA . ASP A 1 196 ? -7.452 -8.573 -19.760 1.00 96.88 196 ASP A CA 1
ATOM 1528 C C . ASP A 1 196 ? -7.378 -9.094 -18.315 1.00 96.88 196 ASP A C 1
ATOM 1530 O O . ASP A 1 196 ? -8.362 -9.598 -17.757 1.00 96.88 196 ASP A O 1
ATOM 1534 N N . THR A 1 197 ? -6.215 -8.935 -17.673 1.00 96.44 197 THR A N 1
ATOM 1535 C CA . THR A 1 197 ? -6.019 -9.300 -16.267 1.00 96.44 197 THR A CA 1
ATOM 1536 C C . THR A 1 197 ? -6.878 -8.439 -15.344 1.00 96.44 197 THR A C 1
ATOM 1538 O O . THR A 1 197 ? -7.578 -8.982 -14.488 1.00 96.44 197 THR A O 1
ATOM 1541 N N . LEU A 1 198 ? -6.863 -7.112 -15.507 1.00 95.56 198 LEU A N 1
ATOM 1542 C CA . LEU A 1 198 ? -7.666 -6.203 -14.685 1.00 95.56 198 LEU A CA 1
ATOM 1543 C C . LEU A 1 198 ? -9.168 -6.417 -14.901 1.00 95.56 198 LEU A C 1
ATOM 1545 O O . LEU A 1 198 ? -9.910 -6.502 -13.924 1.00 95.56 198 LEU A O 1
ATOM 1549 N N . GLU A 1 199 ? -9.609 -6.585 -16.148 1.00 95.50 199 GLU A N 1
ATOM 1550 C CA . GLU A 1 199 ? -11.001 -6.896 -16.483 1.00 95.50 199 GLU A CA 1
ATOM 1551 C C . GLU A 1 199 ? -11.472 -8.218 -15.871 1.00 95.50 199 GLU A C 1
ATOM 1553 O O . GLU A 1 199 ? -12.626 -8.342 -15.456 1.00 95.50 199 GLU A O 1
ATOM 1558 N N . SER A 1 200 ? -10.592 -9.216 -15.806 1.00 94.81 200 SER A N 1
ATOM 1559 C CA . SER A 1 200 ? -10.891 -10.493 -15.155 1.00 94.81 200 SER A CA 1
ATOM 1560 C C . SER A 1 200 ? -10.978 -10.340 -13.636 1.00 94.81 200 SER A C 1
ATOM 1562 O O . SER A 1 200 ? -11.875 -10.908 -13.016 1.00 94.81 200 SER A O 1
ATOM 1564 N N . LEU A 1 201 ? -10.096 -9.536 -13.033 1.00 94.31 201 LEU A N 1
ATOM 1565 C CA . LEU A 1 201 ? -10.087 -9.287 -11.590 1.00 94.31 201 LEU A CA 1
ATOM 1566 C C . LEU A 1 201 ? -11.338 -8.548 -11.114 1.00 94.31 201 LEU A C 1
ATOM 1568 O O . LEU A 1 201 ? -11.918 -8.940 -10.104 1.00 94.31 201 LEU A O 1
ATOM 1572 N N . ILE A 1 202 ? -11.798 -7.521 -11.836 1.00 93.94 202 ILE A N 1
ATOM 1573 C CA . ILE A 1 202 ? -13.002 -6.767 -11.439 1.00 93.94 202 ILE A CA 1
ATOM 1574 C C . ILE A 1 202 ? -14.285 -7.609 -11.515 1.00 93.94 202 ILE A C 1
ATOM 1576 O O . ILE A 1 202 ? -15.276 -7.273 -10.874 1.00 93.94 202 ILE A O 1
ATOM 1580 N N . LYS A 1 203 ? -14.262 -8.726 -12.255 1.00 93.19 203 LYS A N 1
ATOM 1581 C CA . LYS A 1 203 ? -15.367 -9.696 -12.347 1.00 93.19 203 LYS A CA 1
ATOM 1582 C C . LYS A 1 203 ? -15.357 -10.727 -11.208 1.00 93.19 203 LYS A C 1
ATOM 1584 O O . LYS A 1 203 ? -16.260 -11.557 -11.138 1.00 93.19 203 LYS A O 1
ATOM 1589 N N . LEU A 1 204 ? -14.367 -10.703 -10.308 1.00 92.25 204 LEU A N 1
ATOM 1590 C CA . LEU A 1 204 ? -14.307 -11.587 -9.137 1.00 92.25 204 LEU A CA 1
ATOM 1591 C C . LEU A 1 204 ? -15.213 -11.077 -8.007 1.00 92.25 204 LEU A C 1
ATOM 1593 O O . LEU A 1 204 ? -14.743 -10.590 -6.982 1.00 92.25 204 LEU A O 1
ATOM 1597 N N . THR A 1 205 ? -16.522 -11.195 -8.205 1.00 91.19 205 THR A N 1
ATOM 1598 C CA . THR A 1 205 ? -17.564 -10.739 -7.269 1.00 91.19 205 THR A CA 1
ATOM 1599 C C . THR A 1 205 ? -18.013 -11.819 -6.281 1.00 91.19 205 THR A C 1
ATOM 1601 O O . THR A 1 205 ? -18.527 -11.510 -5.208 1.00 91.19 205 THR A O 1
ATOM 1604 N N . LYS A 1 206 ? -17.828 -13.099 -6.629 1.00 86.88 206 LYS A N 1
ATOM 1605 C CA . LYS A 1 206 ? -18.342 -14.244 -5.864 1.00 86.88 206 LYS A CA 1
ATOM 1606 C C . LYS A 1 206 ? -17.296 -14.858 -4.953 1.00 86.88 206 LYS A C 1
ATOM 1608 O O . LYS A 1 206 ? -16.179 -15.163 -5.386 1.00 86.88 206 LYS A O 1
ATOM 1613 N N . GLU A 1 207 ? -17.707 -15.151 -3.723 1.00 83.81 207 GLU A N 1
ATOM 1614 C CA . GLU A 1 207 ? -16.904 -15.916 -2.776 1.00 83.81 207 GLU A CA 1
ATOM 1615 C C . GLU A 1 207 ? -16.502 -17.283 -3.360 1.00 83.81 207 GLU A C 1
ATOM 1617 O O . GLU A 1 207 ? -17.242 -17.911 -4.115 1.00 83.81 207 GLU A O 1
ATOM 1622 N N . GLY A 1 208 ? -15.280 -17.728 -3.059 1.00 83.25 208 GLY A N 1
ATOM 1623 C CA . GLY A 1 208 ? -14.722 -18.980 -3.580 1.00 83.25 208 GLY A CA 1
ATOM 1624 C C . GLY A 1 208 ? -14.122 -18.890 -4.988 1.00 83.25 208 GLY A C 1
ATOM 1625 O O . GLY A 1 208 ? -13.333 -19.766 -5.354 1.00 83.25 208 GLY A O 1
ATOM 1626 N N . THR A 1 209 ? -14.398 -17.826 -5.749 1.00 86.81 209 THR A N 1
ATOM 1627 C CA . THR A 1 209 ? -13.758 -17.596 -7.054 1.00 86.81 209 THR A CA 1
ATOM 1628 C C . THR A 1 209 ? -12.298 -17.199 -6.858 1.00 86.81 209 THR A C 1
ATOM 1630 O O . THR A 1 209 ? -11.969 -16.378 -6.002 1.00 86.81 209 THR A O 1
ATOM 1633 N N . LYS A 1 210 ? -11.396 -17.791 -7.645 1.00 89.31 210 LYS A N 1
ATOM 1634 C CA . LYS A 1 210 ? -9.952 -17.546 -7.555 1.00 89.31 210 LYS A CA 1
ATOM 1635 C C . LYS A 1 210 ? -9.376 -17.276 -8.933 1.00 89.31 210 LYS A C 1
ATOM 1637 O O . LYS A 1 210 ? -9.755 -17.920 -9.906 1.00 89.31 210 LYS A O 1
ATOM 1642 N N . MET A 1 211 ? -8.397 -16.385 -8.980 1.00 91.81 211 MET A N 1
ATOM 1643 C CA . MET A 1 211 ? -7.596 -16.097 -10.163 1.00 91.81 211 MET A CA 1
ATOM 1644 C C . MET A 1 211 ? -6.118 -16.116 -9.778 1.00 91.81 211 MET A C 1
ATOM 1646 O O . MET A 1 211 ? -5.751 -15.724 -8.669 1.00 91.81 211 MET A O 1
ATOM 1650 N N . LYS A 1 212 ? -5.263 -16.585 -10.688 1.00 92.69 212 LYS A N 1
ATOM 1651 C CA . LYS A 1 212 ? -3.812 -16.446 -10.541 1.00 92.69 212 LYS A CA 1
ATOM 1652 C C . LYS A 1 212 ? -3.399 -15.060 -11.019 1.00 92.69 212 LYS A C 1
ATOM 1654 O O . LYS A 1 212 ? -3.814 -14.642 -12.094 1.00 92.69 212 LYS A O 1
ATOM 1659 N N . LEU A 1 213 ? -2.571 -14.380 -10.236 1.00 94.31 213 LEU A N 1
ATOM 1660 C CA . LEU A 1 213 ? -1.975 -13.113 -10.648 1.00 94.31 213 LEU A CA 1
ATOM 1661 C C . LEU A 1 213 ? -0.680 -13.370 -11.421 1.00 94.31 213 LEU A C 1
ATOM 1663 O O . LEU A 1 213 ? 0.080 -14.260 -11.021 1.00 94.31 213 LEU A O 1
ATOM 1667 N N . PRO A 1 214 ? -0.409 -12.599 -12.486 1.00 94.38 214 PRO A N 1
ATOM 1668 C CA . PRO A 1 214 ? 0.873 -12.657 -13.159 1.00 94.38 214 PRO A CA 1
ATOM 1669 C C . PRO A 1 214 ? 1.983 -12.168 -12.233 1.00 94.38 214 PRO A C 1
ATOM 1671 O O . PRO A 1 214 ? 1.782 -11.308 -11.369 1.00 94.38 214 PRO A O 1
ATOM 1674 N N . ARG A 1 215 ? 3.162 -12.755 -12.421 1.00 95.25 215 ARG A N 1
ATOM 1675 C CA . ARG A 1 215 ? 4.404 -12.361 -11.769 1.00 95.25 215 ARG A CA 1
ATOM 1676 C C . ARG A 1 215 ? 5.507 -12.443 -12.800 1.00 95.25 215 ARG A C 1
ATOM 1678 O O . ARG A 1 215 ? 5.692 -13.498 -13.404 1.00 95.25 215 ARG A O 1
ATOM 1685 N N . TYR A 1 216 ? 6.208 -11.336 -12.997 1.00 92.12 216 TYR A N 1
ATOM 1686 C CA . TYR A 1 216 ? 7.335 -11.313 -13.915 1.00 92.12 216 TYR A CA 1
ATOM 1687 C C . TYR A 1 216 ? 8.567 -11.928 -13.246 1.00 92.12 216 TYR A C 1
ATOM 1689 O O . TYR A 1 216 ? 8.925 -11.551 -12.126 1.00 92.12 216 TYR A O 1
ATOM 1697 N N . ASP A 1 217 ? 9.213 -12.864 -13.938 1.00 89.81 217 ASP A N 1
ATOM 1698 C CA . ASP A 1 217 ? 10.478 -13.459 -13.509 1.00 89.81 217 ASP A CA 1
ATOM 1699 C C . ASP A 1 217 ? 11.628 -12.510 -13.881 1.00 89.81 217 ASP A C 1
ATOM 1701 O O . ASP A 1 217 ? 11.924 -12.304 -15.062 1.00 89.81 217 ASP A O 1
ATOM 1705 N N . LYS A 1 218 ? 12.166 -11.813 -12.873 1.00 79.62 218 LYS A N 1
ATOM 1706 C CA . LYS A 1 218 ? 13.008 -10.617 -13.049 1.00 79.62 218 LYS A CA 1
ATOM 1707 C C . LYS A 1 218 ? 14.436 -10.903 -13.480 1.00 79.62 218 LYS A C 1
ATOM 1709 O O . LYS A 1 218 ? 15.080 -11.784 -12.882 1.00 79.62 218 LYS A O 1
#

Secondary structure (DSSP, 8-state):
----------------------PPP---HHHHHHHHHHHHHHHT-TTTTTTT--HHHHHHTHHHHHHHHHHHHHHHT--GGG--HHHHIIIIIIIHHHHHHHHHHHHHHHTTS-TT--PPPPP------TTS-HHHHHHHHHHHHHHTT-------GGGGBPPHHHHHHHHHHTTT-GGGSSTTSTTSB-HHHHHHHHHHHHT--STT---PPP----

Foldseek 3Di:
DDDDDDDDDDDDDDDDDDDDPPDDPDDDPVNVVVLVVLLVVLQPAPCCVVLVHDSVNCVVCVVVLVVLLVLLCVVVVHDSVDDDPVRSCCRRRPLSSVLVSVVVVVVVQPVVDDPPDLRFDDDDDDDDDPPPCRVVSVVSNCSVCVVVVHHDDDADQVLFFDDPVVLVVQCVVVPPPPQSNDPDHPPRGDVVVVVVQVVVRRPPRDPPDDDDYGGDPD

pLDDT: mean 87.6, std 18.94, range [27.69, 98.38]

InterPro domains:
  IPR027417 P-loop containing nucleoside triphosphate hydrolase [G3DSA:3.40.50.300] (98-218)
  IPR027417 P-loop containing nucleoside triphosphate hydrolase [SSF52540] (121-204)